Protein AF-A0A423KMN5-F1 (afdb_monomer_lite)

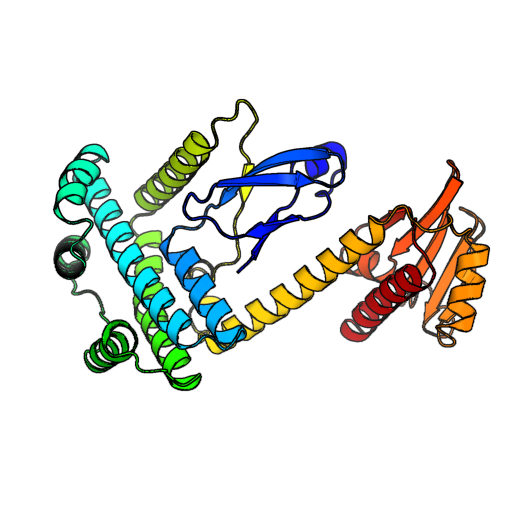Organism: NCBI:txid104087

Foldseek 3Di:
DWDWDWAVVCCVVPVDTAQTDTHDDDPLQWDWDQGPVRDIAIEGELDQPLLVLQVQLLVCLVVVNLLSNLVSLVVSLLSVLLLQLQLLCCVVPVDVVVSVVVCVVCVPPSVVSVVSSQVSCCVPVVDGADDQDPVLVVVSCCSPPVVDDDDSVNSLVSSQSSLVRQLVVVQVCCVPRVVSVVVSSVVSRVSSVVVVVDPDDYHYDYDPGLSVQSNDPVSSPDGSVNVSVVVVVVVVVVVLSNVLVVQQPPLPAPQDDLVNLVVLCCVVPVQWDWDFDVVQGHIWTFRHDADDPPPGRTQKIWGADPVGGTKIWRVLVCVVVVHTDIDGHNHYSVSSVSSSVVSVVSSVVVD

pLDDT: mean 84.78, std 13.22, range [40.22, 98.69]

Secondary structure (DSSP, 8-state):
-EEEEEEHHHHHHHSSPEEEEEEE--TT-EEEEE-TTS-EEEEEE-S-HHHHHHHHHHHHHHTT-HHHHHHHHHHHHHHHHHHHHHHHHHHHHS-HHHHHHHHTTTTT-HHHHHHHHHHHHHHHHSSPPP---HHHHHHHHHHHHS-----HHHHHHHHHHHHHHHHHHHHHHHHH-HHHHHHHHHHHHHHHHHHH--SSPEEEE----TTGGGGSHHHHS--HHHHHHHHHHHHHHHHHHHHHHHHTT---S----HHHHHHHHHHH-TTEEEEEEETTEEEEEEESS---TTS--EEEEEEE-TTSSEEEE-HHHHHHTTS--EEEE---HHHHHHHHHHHHHHHHH--

Radius of gyration: 25.42 Å; chains: 1; bounding box: 52×42×74 Å

Structure (mmCIF, N/CA/C/O backbone):
data_AF-A0A423KMN5-F1
#
_entry.id   AF-A0A423KMN5-F1
#
loop_
_atom_site.group_PDB
_atom_site.id
_atom_site.type_symbol
_atom_site.label_atom_id
_atom_site.label_alt_id
_atom_site.label_comp_id
_atom_site.label_asym_id
_atom_site.label_entity_id
_atom_site.label_seq_id
_atom_site.pdbx_PDB_ins_code
_atom_site.Cartn_x
_atom_site.Cartn_y
_atom_site.Cartn_z
_atom_site.occupancy
_atom_site.B_iso_or_equiv
_atom_site.auth_seq_id
_atom_site.auth_comp_id
_atom_site.auth_asym_id
_atom_site.auth_atom_id
_atom_site.pdbx_PDB_model_num
ATOM 1 N N . MET A 1 1 ? 7.379 -7.243 -2.642 1.00 86.75 1 MET A N 1
ATOM 2 C CA . MET A 1 1 ? 7.076 -5.956 -3.311 1.00 86.75 1 MET A CA 1
ATOM 3 C C . MET A 1 1 ? 8.362 -5.159 -3.492 1.00 86.75 1 MET A C 1
ATOM 5 O O . MET A 1 1 ? 9.174 -5.136 -2.572 1.00 86.75 1 MET A O 1
ATOM 9 N N . ARG A 1 2 ? 8.549 -4.530 -4.656 1.00 84.81 2 ARG A N 1
ATOM 10 C CA . ARG A 1 2 ? 9.642 -3.583 -4.929 1.00 84.81 2 ARG A CA 1
ATOM 11 C C . ARG A 1 2 ? 9.051 -2.238 -5.339 1.00 84.81 2 ARG A C 1
ATOM 13 O O . ARG A 1 2 ? 7.983 -2.207 -5.944 1.00 84.81 2 ARG A O 1
ATOM 20 N N . LEU A 1 3 ? 9.723 -1.154 -4.973 1.00 85.06 3 LEU A N 1
ATOM 21 C CA . LEU A 1 3 ? 9.351 0.204 -5.348 1.00 85.06 3 LEU A CA 1
ATOM 22 C C . LEU A 1 3 ? 10.220 0.681 -6.497 1.00 85.06 3 LEU A C 1
ATOM 24 O O . LEU A 1 3 ? 11.419 0.420 -6.523 1.00 85.06 3 LEU A O 1
ATOM 28 N N . THR A 1 4 ? 9.611 1.438 -7.401 1.00 82.00 4 THR A N 1
ATOM 29 C CA . THR A 1 4 ? 10.325 2.112 -8.481 1.00 82.00 4 THR A CA 1
ATOM 30 C C . THR A 1 4 ? 10.634 3.543 -8.060 1.00 82.00 4 THR A C 1
ATOM 32 O O . THR A 1 4 ? 9.717 4.344 -7.884 1.00 82.00 4 THR A O 1
ATOM 35 N N . LEU A 1 5 ? 11.916 3.866 -7.892 1.00 80.81 5 LEU A N 1
ATOM 36 C CA . LEU A 1 5 ? 12.364 5.226 -7.602 1.00 80.81 5 LEU A CA 1
ATOM 37 C C . LEU A 1 5 ? 12.793 5.952 -8.867 1.00 80.81 5 LEU A C 1
ATOM 39 O O . LEU A 1 5 ? 13.681 5.484 -9.575 1.00 80.81 5 LEU A O 1
ATOM 43 N N . SER A 1 6 ? 12.232 7.136 -9.087 1.00 76.88 6 SER A N 1
ATOM 44 C CA . SER A 1 6 ? 12.690 8.078 -10.108 1.00 76.88 6 SER A CA 1
ATOM 45 C C . SER A 1 6 ? 13.732 9.041 -9.537 1.00 76.88 6 SER A C 1
ATOM 47 O O . SER A 1 6 ? 13.596 9.530 -8.414 1.00 76.88 6 SER A O 1
ATOM 49 N N . CYS A 1 7 ? 14.768 9.358 -10.317 1.00 78.19 7 CYS A N 1
ATOM 50 C CA . CYS A 1 7 ? 15.775 10.329 -9.896 1.00 78.19 7 CYS A CA 1
ATOM 51 C C . CYS A 1 7 ? 15.294 11.770 -10.116 1.00 78.19 7 CYS A C 1
ATOM 53 O O . CYS A 1 7 ? 15.186 12.228 -11.258 1.00 78.19 7 CYS A O 1
ATOM 55 N N . MET A 1 8 ? 15.066 12.496 -9.018 1.00 76.75 8 MET A N 1
ATOM 56 C CA . MET A 1 8 ? 14.615 13.895 -9.050 1.00 76.75 8 MET A CA 1
ATOM 57 C C . MET A 1 8 ? 15.711 14.864 -9.502 1.00 76.75 8 MET A C 1
ATOM 59 O O . MET A 1 8 ? 15.407 15.891 -10.097 1.00 76.75 8 MET A O 1
ATOM 63 N N . GLN A 1 9 ? 16.984 14.533 -9.275 1.00 77.75 9 GLN A N 1
ATOM 64 C CA . GLN A 1 9 ? 18.093 15.350 -9.765 1.00 77.75 9 GLN A CA 1
ATOM 65 C C . GLN A 1 9 ? 18.194 15.285 -11.296 1.00 77.75 9 GLN A C 1
ATOM 67 O O . GLN A 1 9 ? 18.272 16.316 -11.954 1.00 77.75 9 GLN A O 1
ATOM 72 N N . CYS A 1 10 ? 18.057 14.092 -11.883 1.00 75.69 10 CYS A N 1
ATOM 73 C CA . CYS A 1 10 ? 17.969 13.961 -13.337 1.00 75.69 10 CYS A CA 1
ATOM 74 C C . CYS A 1 10 ? 16.771 14.723 -13.920 1.00 75.69 10 CYS A C 1
ATOM 76 O O . CYS A 1 10 ? 16.916 15.308 -14.989 1.00 75.69 10 CYS A O 1
ATOM 78 N N . LEU A 1 11 ? 15.627 14.749 -13.220 1.00 75.94 11 LEU A N 1
ATOM 79 C CA . LEU A 1 11 ? 14.464 15.547 -13.620 1.00 75.94 11 LEU A CA 1
ATOM 80 C C . LEU A 1 11 ? 14.785 17.044 -13.668 1.00 75.94 11 LEU A C 1
ATOM 82 O O . LEU A 1 11 ? 14.390 17.708 -14.619 1.00 75.94 11 LEU A O 1
ATOM 86 N N . GLN A 1 12 ? 15.509 17.564 -12.676 1.00 77.06 12 GLN A N 1
ATOM 87 C CA . GLN A 1 12 ? 15.912 18.973 -12.636 1.00 77.06 12 GLN A CA 1
ATOM 88 C C . GLN A 1 12 ? 16.908 19.327 -13.744 1.00 77.06 12 GLN A C 1
ATOM 90 O O . GLN A 1 12 ? 16.764 20.363 -14.383 1.00 77.06 12 GLN A O 1
ATOM 95 N N . GLU A 1 13 ? 17.901 18.470 -13.978 1.00 79.19 13 GLU A N 1
ATOM 96 C CA . GLU A 1 13 ? 18.974 18.736 -14.942 1.00 79.19 13 GLU A CA 1
ATOM 97 C C . GLU A 1 13 ? 18.542 18.510 -16.396 1.00 79.19 13 GLU A C 1
ATOM 99 O O . GLU A 1 13 ? 18.958 19.247 -17.284 1.00 79.19 13 GLU A O 1
ATOM 104 N N . ASN A 1 14 ? 17.700 17.502 -16.647 1.00 72.56 14 ASN A N 1
ATOM 105 C CA . ASN A 1 14 ? 17.374 17.038 -18.000 1.00 72.56 14 ASN A CA 1
ATOM 106 C C . ASN A 1 14 ? 15.902 17.244 -18.383 1.00 72.56 14 ASN A C 1
ATOM 108 O O . ASN A 1 14 ? 15.483 16.792 -19.446 1.00 72.56 14 ASN A O 1
ATOM 112 N N . GLY A 1 15 ? 15.081 17.822 -17.500 1.00 70.69 15 GLY A N 1
ATOM 113 C CA . GLY A 1 15 ? 13.631 17.943 -17.697 1.00 70.69 15 GLY A CA 1
ATOM 114 C C . GLY A 1 15 ? 12.870 16.609 -17.680 1.00 70.69 15 GLY A C 1
ATOM 115 O O . GLY A 1 15 ? 11.662 16.593 -17.899 1.00 70.69 15 GLY A O 1
ATOM 116 N N . ARG A 1 16 ? 13.549 15.483 -17.409 1.00 63.88 16 ARG A N 1
ATOM 117 C CA . ARG A 1 16 ? 12.974 14.128 -17.353 1.00 63.88 16 ARG A CA 1
ATOM 118 C C . ARG A 1 16 ? 13.619 13.291 -16.243 1.00 63.88 16 ARG A C 1
ATOM 120 O O . ARG A 1 16 ? 14.826 13.413 -16.029 1.00 63.88 16 ARG A O 1
ATOM 127 N N . PRO A 1 17 ? 12.862 12.438 -15.529 1.00 64.88 17 PRO A N 1
ATOM 128 C CA . PRO A 1 17 ? 13.434 11.616 -14.470 1.00 64.88 17 PRO A CA 1
ATOM 129 C C . PRO A 1 17 ? 14.469 10.640 -15.041 1.00 64.88 17 PRO A C 1
ATOM 131 O O . PRO A 1 17 ? 14.298 10.089 -16.127 1.00 64.88 17 PRO A O 1
ATOM 134 N N . GLY A 1 18 ? 15.557 10.437 -14.299 1.00 63.94 18 GLY A N 1
ATOM 135 C CA . GLY A 1 18 ? 16.609 9.483 -14.664 1.00 63.94 18 GLY A CA 1
ATOM 136 C C . GLY A 1 18 ? 16.140 8.036 -14.523 1.00 63.94 18 GLY A C 1
ATOM 137 O O . GLY A 1 18 ? 15.067 7.788 -13.969 1.00 63.94 18 GLY A O 1
ATOM 138 N N . GLY A 1 19 ? 16.968 7.093 -14.990 1.00 62.16 19 GLY A N 1
ATOM 139 C CA . GLY A 1 19 ? 16.657 5.661 -14.955 1.00 62.16 19 GLY A CA 1
ATOM 140 C C . GLY A 1 19 ? 16.167 5.215 -13.580 1.00 62.16 19 GLY A C 1
ATOM 141 O O . GLY A 1 19 ? 16.744 5.582 -12.548 1.00 62.16 19 GLY A O 1
ATOM 142 N N . ALA A 1 20 ? 15.059 4.479 -13.582 1.00 65.62 20 ALA A N 1
ATOM 143 C CA . ALA A 1 20 ? 14.388 4.112 -12.357 1.00 65.62 20 ALA A CA 1
ATOM 144 C C . ALA A 1 20 ? 15.138 2.987 -11.631 1.00 65.62 20 ALA A C 1
ATOM 146 O O . ALA A 1 20 ? 15.690 2.088 -12.261 1.00 65.62 20 ALA A O 1
ATOM 147 N N . SER A 1 21 ? 15.196 3.046 -10.302 1.00 69.69 21 SER A N 1
ATOM 148 C CA . SER A 1 21 ? 15.787 1.979 -9.487 1.00 69.69 21 SER A CA 1
ATOM 149 C C . SER A 1 21 ? 14.692 1.164 -8.816 1.00 69.69 21 SER A C 1
ATOM 151 O O . SER A 1 21 ? 13.840 1.730 -8.130 1.00 69.69 21 SER A O 1
ATOM 153 N N . GLN A 1 22 ? 14.740 -0.159 -8.980 1.00 78.06 22 GLN A N 1
ATOM 154 C CA . GLN A 1 22 ? 13.924 -1.078 -8.191 1.00 78.06 22 GLN A CA 1
ATOM 155 C C . GLN A 1 22 ? 14.570 -1.289 -6.831 1.00 78.06 22 GLN A C 1
ATOM 157 O O . GLN A 1 22 ? 15.691 -1.790 -6.738 1.00 78.06 22 GLN A O 1
ATOM 162 N N . ILE A 1 23 ? 13.849 -0.943 -5.777 1.00 84.75 23 ILE A N 1
ATOM 163 C CA . ILE A 1 23 ? 14.333 -1.086 -4.410 1.00 84.75 23 ILE A CA 1
ATOM 164 C C . ILE A 1 23 ? 13.374 -1.931 -3.586 1.00 84.75 23 ILE A C 1
ATOM 166 O O . ILE A 1 23 ? 12.168 -1.966 -3.836 1.00 84.75 23 ILE A O 1
ATOM 170 N N . GLU A 1 24 ? 13.899 -2.598 -2.571 1.00 88.88 24 GLU A N 1
ATOM 171 C CA . GLU A 1 24 ? 13.065 -3.318 -1.618 1.00 88.88 24 GLU A CA 1
ATOM 172 C C . GLU A 1 24 ? 12.348 -2.343 -0.685 1.00 88.88 24 GLU A C 1
ATOM 174 O O . GLU A 1 24 ? 12.902 -1.323 -0.270 1.00 88.88 24 GLU A O 1
ATOM 179 N N . VAL A 1 25 ? 11.097 -2.665 -0.360 1.00 90.00 25 VAL A N 1
ATOM 180 C CA . VAL A 1 25 ? 10.312 -1.910 0.620 1.00 90.00 25 VAL A CA 1
ATOM 181 C C . VAL A 1 25 ? 10.975 -2.045 1.988 1.00 90.00 25 VAL A C 1
ATOM 183 O O . VAL A 1 25 ? 11.345 -3.143 2.402 1.00 90.00 25 VAL A O 1
ATOM 186 N N . ARG A 1 26 ? 11.101 -0.929 2.707 1.00 88.31 26 ARG A N 1
ATOM 187 C CA . ARG A 1 26 ? 11.735 -0.861 4.026 1.00 88.31 26 ARG A CA 1
ATOM 188 C C . ARG A 1 26 ? 10.771 -0.283 5.045 1.00 88.31 26 ARG A C 1
ATOM 190 O O . ARG A 1 26 ? 9.965 0.590 4.734 1.00 88.31 26 ARG A O 1
ATOM 197 N N . ASP A 1 27 ? 10.900 -0.743 6.285 1.00 87.94 27 ASP A N 1
ATOM 198 C CA . ASP A 1 27 ? 9.995 -0.359 7.374 1.00 87.94 27 ASP A CA 1
ATOM 199 C C . ASP A 1 27 ? 10.133 1.112 7.802 1.00 87.94 27 ASP A C 1
ATOM 201 O O . ASP A 1 27 ? 9.208 1.698 8.359 1.00 87.94 27 ASP A O 1
ATOM 205 N N . ASP A 1 28 ? 11.287 1.730 7.541 1.00 86.81 28 ASP A N 1
ATOM 206 C CA . ASP A 1 28 ? 11.540 3.134 7.869 1.00 86.81 28 ASP A CA 1
ATOM 207 C C . ASP A 1 28 ? 10.993 4.122 6.826 1.00 86.81 28 ASP A C 1
ATOM 209 O O . ASP A 1 28 ? 11.029 5.331 7.074 1.00 86.81 28 ASP A O 1
ATOM 213 N N . GLY A 1 29 ? 10.473 3.631 5.694 1.00 87.31 29 GLY A N 1
ATOM 214 C CA . GLY A 1 29 ? 9.911 4.447 4.616 1.00 87.31 29 GLY A CA 1
ATOM 215 C C . GLY A 1 29 ? 10.924 5.376 3.942 1.00 87.31 29 GLY A C 1
ATOM 216 O O . GLY A 1 29 ? 10.511 6.293 3.231 1.00 87.31 29 GLY A O 1
ATOM 217 N N . CYS A 1 30 ? 12.224 5.173 4.182 1.00 89.25 30 CYS A N 1
ATOM 218 C CA . CYS A 1 30 ? 13.301 6.000 3.661 1.00 89.25 30 CYS A CA 1
ATOM 219 C C . CYS A 1 30 ? 14.207 5.185 2.743 1.00 89.25 30 CYS A C 1
ATOM 221 O O . CYS A 1 30 ? 14.752 4.135 3.100 1.00 89.25 30 CYS A O 1
ATOM 223 N N . TYR A 1 31 ? 14.435 5.731 1.561 1.00 87.88 31 TYR A N 1
ATOM 224 C CA . TYR A 1 31 ? 15.075 5.016 0.484 1.00 87.88 31 TYR A CA 1
ATOM 225 C C . TYR A 1 31 ? 16.213 5.824 -0.107 1.00 87.88 31 TYR A C 1
ATOM 227 O O . TYR A 1 31 ? 16.085 7.022 -0.338 1.00 87.88 31 TYR A O 1
ATOM 235 N N . ILE A 1 32 ? 17.334 5.149 -0.336 1.00 85.31 32 ILE A N 1
ATOM 236 C CA . ILE A 1 32 ? 18.519 5.734 -0.948 1.00 85.31 32 ILE A CA 1
ATOM 237 C C . ILE A 1 32 ? 18.786 4.935 -2.212 1.00 85.31 32 ILE A C 1
ATOM 239 O O . ILE A 1 32 ? 18.977 3.721 -2.146 1.00 85.31 32 ILE A O 1
ATOM 243 N N . ALA A 1 33 ? 18.794 5.617 -3.350 1.00 81.94 33 ALA A N 1
ATOM 244 C CA . ALA A 1 33 ? 19.150 5.023 -4.628 1.00 81.94 33 ALA A CA 1
ATOM 245 C C . ALA A 1 33 ? 20.194 5.881 -5.331 1.00 81.94 33 ALA A C 1
ATOM 247 O O . ALA A 1 33 ? 20.202 7.107 -5.207 1.00 81.94 33 ALA A O 1
ATOM 248 N N . THR A 1 34 ? 21.066 5.218 -6.081 1.00 79.69 34 THR A N 1
ATOM 249 C CA . THR A 1 34 ? 21.985 5.879 -7.002 1.00 79.69 34 THR A CA 1
ATOM 250 C C . THR A 1 34 ? 21.457 5.641 -8.405 1.00 79.69 34 THR A C 1
ATOM 252 O O . THR A 1 34 ? 21.349 4.493 -8.828 1.00 79.69 34 THR A O 1
ATOM 255 N N . CYS A 1 35 ? 21.093 6.709 -9.108 1.00 73.88 35 CYS A N 1
ATOM 256 C CA . CYS A 1 35 ? 20.637 6.595 -10.485 1.00 73.88 35 CYS A CA 1
ATOM 257 C C . CYS A 1 35 ? 21.805 6.316 -11.441 1.00 73.88 35 CYS A C 1
ATOM 259 O O . CYS A 1 35 ? 22.979 6.402 -11.078 1.00 73.88 35 CYS A O 1
ATOM 261 N N . LEU A 1 36 ? 21.460 6.065 -12.699 1.00 67.12 36 LEU A N 1
ATOM 262 C CA . LEU A 1 36 ? 22.399 5.730 -13.768 1.00 67.12 36 LEU A CA 1
ATOM 263 C C . LEU A 1 36 ? 23.437 6.824 -14.052 1.00 67.12 36 LEU A C 1
ATOM 265 O O . LEU A 1 36 ? 24.565 6.520 -14.422 1.00 67.12 36 LEU A O 1
ATOM 269 N N . SER A 1 37 ? 23.075 8.088 -13.833 1.00 66.69 37 SER A N 1
ATOM 270 C CA . SER A 1 37 ? 23.972 9.244 -13.963 1.00 66.69 37 SER A CA 1
ATOM 271 C C . SER A 1 37 ? 24.864 9.458 -12.730 1.00 66.69 37 SER A C 1
ATOM 273 O O . SER A 1 37 ? 25.575 10.452 -12.651 1.00 66.69 37 SER A O 1
ATOM 275 N N . GLY A 1 38 ? 24.817 8.563 -11.737 1.00 74.25 38 GLY A N 1
ATOM 276 C CA . GLY A 1 38 ? 25.607 8.659 -10.507 1.00 74.25 38 GLY A CA 1
ATOM 277 C C . GLY A 1 38 ? 24.986 9.526 -9.404 1.00 74.25 38 GLY A C 1
ATOM 278 O O . GLY A 1 38 ? 25.549 9.605 -8.311 1.00 74.25 38 GLY A O 1
ATOM 279 N N . HIS A 1 39 ? 23.818 10.141 -9.629 1.00 79.88 39 HIS A N 1
ATOM 280 C CA . HIS A 1 39 ? 23.134 10.917 -8.590 1.00 79.88 39 HIS A CA 1
ATOM 281 C C . HIS A 1 39 ? 22.621 10.024 -7.473 1.00 79.88 39 HIS A C 1
ATOM 283 O O . HIS A 1 39 ? 21.871 9.080 -7.723 1.00 79.88 39 HIS A O 1
ATOM 289 N N . LYS A 1 40 ? 22.953 10.381 -6.233 1.00 82.75 40 LYS A N 1
ATOM 290 C CA . LYS A 1 40 ? 22.343 9.796 -5.041 1.00 82.75 40 LYS A CA 1
ATOM 291 C C . LYS A 1 40 ? 21.075 10.563 -4.710 1.00 82.75 40 LYS A C 1
ATOM 293 O O . LYS A 1 40 ? 21.117 11.769 -4.495 1.00 82.75 40 LYS A O 1
ATOM 298 N N . THR A 1 41 ? 19.948 9.867 -4.681 1.00 81.31 41 THR A N 1
ATOM 299 C CA . THR A 1 41 ? 18.655 10.430 -4.298 1.00 81.31 41 THR A CA 1
ATOM 300 C C . THR A 1 41 ? 18.193 9.783 -3.002 1.00 81.31 41 THR A C 1
ATOM 302 O O . THR A 1 41 ? 18.234 8.559 -2.859 1.00 81.31 41 THR A O 1
ATOM 305 N N . VAL A 1 42 ? 17.757 10.622 -2.064 1.00 87.06 42 VAL A N 1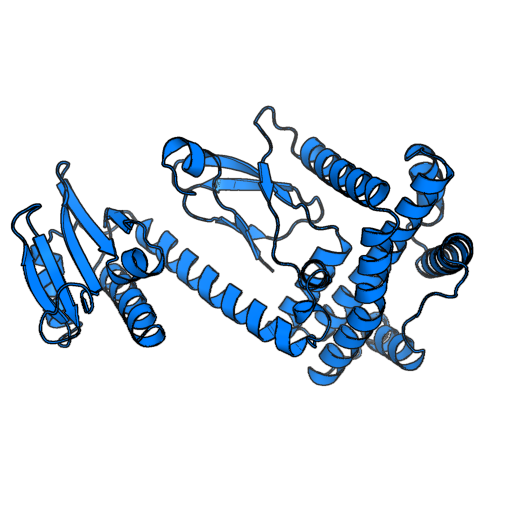
ATOM 306 C CA . VAL A 1 42 ? 17.081 10.203 -0.838 1.00 87.06 42 VAL A CA 1
ATOM 307 C C . VAL A 1 42 ? 15.598 10.490 -1.010 1.00 87.06 42 VAL A C 1
ATOM 309 O O . VAL A 1 42 ? 15.210 11.636 -1.248 1.00 87.06 42 VAL A O 1
ATOM 312 N N . THR A 1 43 ? 14.773 9.457 -0.896 1.00 88.12 43 THR A N 1
ATOM 313 C CA . THR A 1 43 ? 13.331 9.539 -1.123 1.00 88.12 43 THR A CA 1
ATOM 314 C C . THR A 1 43 ? 12.570 8.954 0.057 1.00 88.12 43 THR A C 1
ATOM 316 O O . THR A 1 43 ? 12.855 7.844 0.507 1.00 88.12 43 THR A O 1
ATOM 319 N N . VAL A 1 44 ? 11.575 9.693 0.541 1.00 91.12 44 VAL A N 1
ATOM 320 C CA . VAL A 1 44 ? 10.654 9.252 1.592 1.00 91.12 44 VAL A CA 1
ATOM 321 C C . VAL A 1 44 ? 9.279 8.958 1.002 1.00 91.12 44 VAL A C 1
ATOM 323 O O . VAL A 1 44 ? 8.742 9.744 0.220 1.00 91.12 44 VAL A O 1
ATOM 326 N N . LEU A 1 45 ? 8.699 7.826 1.389 1.00 91.31 45 LEU A N 1
ATOM 327 C CA . LEU A 1 45 ? 7.361 7.430 0.965 1.00 91.31 45 LEU A CA 1
ATOM 328 C C . LEU A 1 45 ? 6.284 8.173 1.765 1.00 91.31 45 LEU A C 1
ATOM 330 O O . LEU A 1 45 ? 6.345 8.243 2.993 1.00 91.31 45 LEU A O 1
ATOM 334 N N . GLN A 1 46 ? 5.294 8.720 1.061 1.00 91.81 46 GLN A N 1
ATOM 335 C CA . GLN A 1 46 ? 4.200 9.483 1.669 1.00 91.81 46 GLN A CA 1
ATOM 336 C C . GLN A 1 46 ? 3.114 8.593 2.291 1.00 91.81 46 GLN A C 1
ATOM 338 O O . GLN A 1 46 ? 2.442 9.024 3.223 1.00 91.81 46 GLN A O 1
ATOM 343 N N . GLN A 1 47 ? 2.942 7.367 1.789 1.00 92.06 47 GLN A N 1
ATOM 344 C CA . GLN A 1 47 ? 1.921 6.425 2.253 1.00 92.06 47 GLN A CA 1
ATOM 345 C C . GLN A 1 47 ? 2.135 6.043 3.712 1.00 92.06 47 GLN A C 1
ATOM 347 O O . GLN A 1 47 ? 3.256 5.759 4.143 1.00 92.06 47 GLN A O 1
ATOM 352 N N . HIS A 1 48 ? 1.043 5.963 4.463 1.00 93.12 48 HIS A N 1
ATOM 353 C CA . HIS A 1 48 ? 1.068 5.462 5.829 1.00 93.12 48 HIS A CA 1
ATOM 354 C C . HIS A 1 48 ? 1.358 3.962 5.852 1.00 93.12 48 HIS A C 1
ATOM 356 O O . HIS A 1 48 ? 1.046 3.220 4.919 1.00 93.12 48 HIS A O 1
ATOM 362 N N . LYS A 1 49 ? 1.926 3.480 6.961 1.00 94.44 49 LYS A N 1
ATOM 363 C CA . LYS A 1 49 ? 2.334 2.072 7.107 1.00 94.44 49 LYS A CA 1
ATOM 364 C C . LYS A 1 49 ? 1.204 1.078 6.815 1.00 94.44 49 LYS A C 1
ATOM 366 O O . LYS A 1 49 ? 1.455 0.025 6.234 1.00 94.44 49 LYS A O 1
ATOM 371 N N . PHE A 1 50 ? -0.033 1.404 7.194 1.00 96.38 50 PHE A N 1
ATOM 372 C CA . PHE A 1 50 ? -1.183 0.543 6.914 1.00 96.38 50 PHE A CA 1
ATOM 373 C C . PHE A 1 50 ? -1.471 0.416 5.410 1.00 96.38 50 PHE A C 1
ATOM 375 O O . PHE A 1 50 ? -1.836 -0.667 4.962 1.00 96.38 50 PHE A O 1
ATOM 382 N N . GLU A 1 51 ? -1.256 1.471 4.621 1.00 96.00 51 GLU A N 1
ATOM 383 C CA . GLU A 1 51 ? -1.429 1.448 3.164 1.00 96.00 51 GLU A CA 1
ATOM 384 C C . GLU A 1 51 ? -0.376 0.558 2.508 1.00 96.00 51 GLU A C 1
ATOM 386 O O . GLU A 1 51 ? -0.710 -0.324 1.723 1.00 96.00 51 GLU A O 1
ATOM 391 N N . VAL A 1 52 ? 0.888 0.717 2.910 1.00 95.56 52 VAL A N 1
ATOM 392 C CA . VAL A 1 52 ? 1.999 -0.099 2.399 1.00 95.56 52 VAL A CA 1
ATOM 393 C C . VAL A 1 52 ? 1.802 -1.581 2.727 1.00 95.56 52 VAL A C 1
ATOM 395 O O . VAL A 1 52 ? 2.030 -2.438 1.879 1.00 95.56 52 VAL A O 1
ATOM 398 N N . LEU A 1 53 ? 1.349 -1.906 3.941 1.00 97.44 53 LEU A N 1
ATOM 399 C CA . LEU A 1 53 ? 1.054 -3.291 4.325 1.00 97.44 53 LEU A CA 1
ATOM 400 C C . LEU A 1 53 ? -0.105 -3.884 3.520 1.00 97.44 53 LEU A C 1
ATOM 402 O O . LEU A 1 53 ? -0.079 -5.075 3.211 1.00 97.44 53 LEU A O 1
ATOM 406 N N . PHE A 1 54 ? -1.102 -3.071 3.164 1.00 97.81 54 PHE A N 1
ATOM 407 C CA . PHE A 1 54 ? -2.187 -3.520 2.300 1.00 97.81 54 PHE A CA 1
ATOM 408 C C . PHE A 1 54 ? -1.661 -3.868 0.899 1.00 97.81 54 PHE A C 1
ATOM 410 O O . PHE A 1 54 ? -1.941 -4.955 0.396 1.00 97.81 54 PHE A O 1
ATOM 417 N N . GLU A 1 55 ? -0.818 -3.006 0.319 1.00 95.75 55 GLU A N 1
ATOM 418 C CA . GLU A 1 55 ? -0.146 -3.268 -0.965 1.00 95.75 55 GLU A CA 1
ATOM 419 C C . GLU A 1 55 ? 0.702 -4.540 -0.934 1.00 95.75 55 GLU A C 1
ATOM 421 O O . GLU A 1 55 ? 0.633 -5.366 -1.843 1.00 95.75 55 GLU A O 1
ATOM 426 N N . ILE A 1 56 ? 1.466 -4.756 0.141 1.00 96.62 56 ILE A N 1
ATOM 427 C CA . ILE A 1 56 ? 2.244 -5.990 0.310 1.00 96.62 56 ILE A CA 1
ATOM 428 C C . ILE A 1 56 ? 1.322 -7.217 0.279 1.00 96.62 56 ILE A C 1
ATOM 430 O O . ILE A 1 56 ? 1.681 -8.225 -0.329 1.00 96.62 56 ILE A O 1
ATOM 434 N N . GLY A 1 57 ? 0.135 -7.135 0.888 1.00 97.88 57 GLY A N 1
ATOM 435 C CA . GLY A 1 57 ? -0.861 -8.203 0.828 1.00 97.88 57 GLY A CA 1
ATOM 436 C C . GLY A 1 57 ? -1.373 -8.465 -0.591 1.00 97.88 57 GLY A C 1
ATOM 437 O O . GLY A 1 57 ? -1.456 -9.621 -1.003 1.00 97.88 57 GLY A O 1
ATOM 438 N N . ALA A 1 58 ? -1.639 -7.412 -1.366 1.00 97.19 58 ALA A N 1
ATOM 439 C CA . ALA A 1 58 ? -2.045 -7.524 -2.767 1.00 97.19 58 ALA A CA 1
ATOM 440 C C . ALA A 1 58 ? -0.958 -8.190 -3.632 1.00 97.19 58 ALA A C 1
ATOM 442 O O . ALA A 1 58 ? -1.235 -9.143 -4.362 1.00 97.19 58 ALA A O 1
ATOM 443 N N . HIS A 1 59 ? 0.299 -7.764 -3.480 1.00 95.69 59 HIS A N 1
ATOM 444 C CA . HIS A 1 59 ? 1.440 -8.406 -4.137 1.00 95.69 59 HIS A CA 1
ATOM 445 C C . HIS A 1 59 ? 1.591 -9.880 -3.744 1.00 95.69 59 HIS A C 1
ATOM 447 O O . HIS A 1 59 ? 1.855 -10.712 -4.606 1.00 95.69 59 HIS A O 1
ATOM 453 N N . ALA A 1 60 ? 1.380 -10.217 -2.469 1.00 97.44 60 ALA A N 1
ATOM 454 C CA . ALA A 1 60 ? 1.445 -11.597 -2.007 1.00 97.44 60 ALA A CA 1
ATOM 455 C C . ALA A 1 60 ? 0.370 -12.482 -2.666 1.00 97.44 60 ALA A C 1
ATOM 457 O O . ALA A 1 60 ? 0.668 -13.625 -3.000 1.00 97.44 60 ALA A O 1
ATOM 458 N N . ILE A 1 61 ? -0.839 -11.965 -2.936 1.00 97.81 61 ILE A N 1
ATOM 459 C CA . ILE A 1 61 ? -1.841 -12.711 -3.721 1.00 97.81 61 ILE A CA 1
ATOM 460 C C . ILE A 1 61 ? -1.336 -12.983 -5.139 1.00 97.81 61 ILE A C 1
ATOM 462 O O . ILE A 1 61 ? -1.422 -14.124 -5.593 1.00 97.81 61 ILE A O 1
ATOM 466 N N . LEU A 1 62 ? -0.825 -11.957 -5.828 1.00 95.00 62 LEU A N 1
ATOM 467 C CA . LEU A 1 62 ? -0.311 -12.095 -7.197 1.00 95.00 62 LEU A CA 1
ATOM 468 C C . LEU A 1 62 ? 0.830 -13.117 -7.281 1.00 95.00 62 LEU A C 1
ATOM 470 O O . LEU A 1 62 ? 0.930 -13.854 -8.255 1.00 95.00 62 LEU A O 1
ATOM 474 N N . ASP A 1 63 ? 1.655 -13.189 -6.238 1.00 96.19 63 ASP A N 1
ATOM 475 C CA . ASP A 1 63 ? 2.798 -14.099 -6.165 1.00 96.19 63 ASP A CA 1
ATOM 476 C C . ASP A 1 63 ? 2.428 -15.512 -5.654 1.00 96.19 63 ASP A C 1
ATOM 478 O O . ASP A 1 63 ? 3.295 -16.378 -5.564 1.00 96.19 63 ASP A O 1
ATOM 482 N N . GLY A 1 64 ? 1.157 -15.773 -5.312 1.00 97.00 64 GLY A N 1
ATOM 483 C CA . GLY A 1 64 ? 0.689 -17.076 -4.810 1.00 97.00 64 GLY A CA 1
ATOM 484 C C . GLY A 1 64 ? 0.903 -17.318 -3.306 1.00 97.00 64 GLY A C 1
ATOM 485 O O . GLY A 1 64 ? 0.650 -18.414 -2.808 1.00 97.00 64 GLY A O 1
ATOM 486 N N . TYR A 1 65 ? 1.329 -16.299 -2.559 1.00 97.94 65 TYR A N 1
ATOM 487 C CA . TYR A 1 65 ? 1.602 -16.337 -1.119 1.00 97.94 65 TYR A CA 1
ATOM 488 C C . TYR A 1 65 ? 0.366 -15.929 -0.297 1.00 97.94 65 TYR A C 1
ATOM 490 O O . TYR A 1 65 ? 0.302 -14.871 0.335 1.00 97.94 65 TYR A O 1
ATOM 498 N N . TYR A 1 66 ? -0.678 -16.763 -0.324 1.00 98.44 66 TYR A N 1
ATOM 499 C CA . TYR A 1 66 ? -1.991 -16.423 0.249 1.00 98.44 66 TYR A CA 1
ATOM 500 C C . TYR A 1 66 ? -1.994 -16.299 1.778 1.00 98.44 66 TYR A C 1
ATOM 502 O O . TYR A 1 66 ? -2.741 -15.495 2.343 1.00 98.44 66 TYR A O 1
ATOM 510 N N . ARG A 1 67 ? -1.146 -17.065 2.470 1.00 98.12 67 ARG A N 1
ATOM 511 C CA . ARG A 1 67 ? -0.998 -16.967 3.928 1.00 98.12 67 ARG A CA 1
ATOM 512 C C . ARG A 1 67 ? -0.386 -15.622 4.325 1.00 98.12 67 ARG A C 1
ATOM 514 O O . ARG A 1 67 ? -0.860 -14.965 5.253 1.00 98.12 67 ARG A O 1
ATOM 521 N N . GLU A 1 68 ? 0.635 -15.202 3.593 1.00 98.12 68 GLU A N 1
ATOM 522 C CA . GLU A 1 68 ? 1.323 -13.926 3.739 1.00 98.12 68 GLU A CA 1
ATOM 523 C C . GLU A 1 68 ? 0.380 -12.769 3.403 1.00 98.12 68 GLU A C 1
ATOM 525 O O . GLU A 1 68 ? 0.377 -11.768 4.118 1.00 98.12 68 GLU A O 1
ATOM 530 N N . ALA A 1 69 ? -0.480 -12.927 2.392 1.00 98.50 69 ALA A N 1
ATOM 531 C CA . ALA A 1 69 ? -1.510 -11.947 2.062 1.00 98.50 69 ALA A CA 1
ATOM 532 C C . ALA A 1 69 ? -2.454 -11.689 3.247 1.00 98.50 69 ALA A C 1
ATOM 534 O O . ALA A 1 69 ? -2.599 -10.547 3.686 1.00 98.50 69 ALA A O 1
ATOM 535 N N . VAL A 1 70 ? -3.025 -12.746 3.840 1.00 98.62 70 VAL A N 1
ATOM 536 C CA . VAL A 1 70 ? -3.908 -12.635 5.020 1.00 98.62 70 VAL A CA 1
ATOM 537 C C . VAL A 1 70 ? -3.186 -11.985 6.207 1.00 98.62 70 VAL A C 1
ATOM 539 O O . VAL A 1 70 ? -3.753 -11.120 6.884 1.00 98.62 70 VAL A O 1
ATOM 542 N N . SER A 1 71 ? -1.925 -12.354 6.450 1.00 98.25 71 SER A N 1
ATOM 543 C CA . SER A 1 71 ? -1.104 -11.748 7.507 1.00 98.25 71 SER A CA 1
ATOM 544 C C . SER A 1 71 ? -0.860 -10.250 7.269 1.00 98.25 71 SER A C 1
ATOM 546 O O . SER A 1 71 ? -0.988 -9.438 8.192 1.00 98.25 71 SER A O 1
ATOM 548 N N . SER A 1 72 ? -0.562 -9.861 6.030 1.00 98.38 72 SER A N 1
ATOM 549 C CA . SER A 1 72 ? -0.330 -8.468 5.632 1.00 98.38 72 SER A CA 1
ATOM 550 C C . SER A 1 72 ? -1.596 -7.613 5.719 1.00 98.38 72 SER A C 1
ATOM 552 O O . SER A 1 72 ? -1.552 -6.539 6.319 1.00 98.38 72 SER A O 1
ATOM 554 N N . PHE A 1 73 ? -2.750 -8.099 5.242 1.00 98.62 73 PHE A N 1
ATOM 555 C CA . PHE A 1 73 ? -4.027 -7.378 5.376 1.00 98.62 73 PHE A CA 1
ATOM 556 C C . PHE A 1 73 ? -4.445 -7.199 6.838 1.00 98.62 73 PHE A C 1
ATOM 558 O O . PHE A 1 73 ? -4.925 -6.138 7.232 1.00 98.62 73 PHE A O 1
ATOM 565 N N . THR A 1 74 ? -4.203 -8.212 7.672 1.00 98.00 74 THR A N 1
ATOM 566 C CA . THR A 1 74 ? -4.418 -8.114 9.122 1.00 98.00 74 THR A CA 1
ATOM 567 C C . THR A 1 74 ? -3.538 -7.029 9.736 1.00 98.00 74 THR A C 1
ATOM 569 O O . THR A 1 74 ? -4.022 -6.171 10.469 1.00 98.00 74 THR A O 1
ATOM 572 N N . SER A 1 75 ? -2.247 -7.040 9.403 1.00 97.50 75 SER A N 1
ATOM 573 C CA . SER A 1 75 ? -1.289 -6.058 9.912 1.00 97.50 75 SER A CA 1
ATOM 574 C C . SER A 1 75 ? -1.636 -4.642 9.448 1.00 97.50 75 S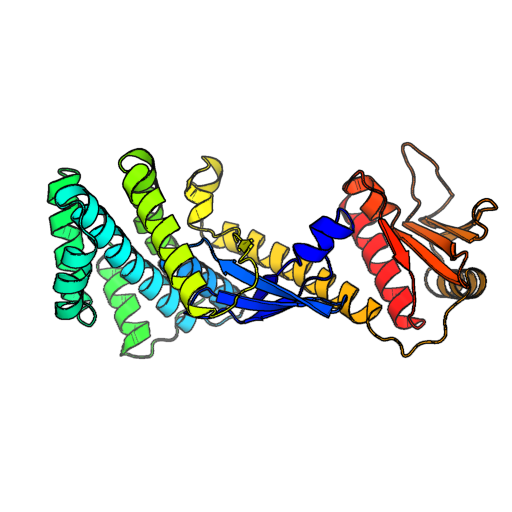ER A C 1
ATOM 576 O O . SER A 1 75 ? -1.488 -3.694 10.217 1.00 97.50 75 SER A O 1
ATOM 578 N N . SER A 1 76 ? -2.129 -4.492 8.215 1.00 98.25 76 SER A N 1
ATOM 579 C CA . SER A 1 76 ? -2.661 -3.232 7.689 1.00 98.25 76 SER A CA 1
ATOM 580 C C . SER A 1 76 ? -3.808 -2.712 8.559 1.00 98.25 76 SER A C 1
ATOM 582 O O . SER A 1 76 ? -3.733 -1.589 9.059 1.00 98.25 76 SER A O 1
ATOM 584 N N . LEU A 1 77 ? -4.813 -3.547 8.840 1.00 97.94 77 LEU A N 1
ATOM 585 C CA . LEU A 1 77 ? -5.945 -3.174 9.689 1.00 97.94 77 LEU A CA 1
ATOM 586 C C . LEU A 1 77 ? -5.510 -2.758 11.105 1.00 97.94 77 LEU A C 1
ATOM 588 O O . LEU A 1 77 ? -5.968 -1.742 11.625 1.00 97.94 77 LEU A O 1
ATOM 592 N N . GLU A 1 78 ? -4.577 -3.492 11.712 1.00 97.38 78 GLU A N 1
ATOM 593 C CA . GLU A 1 78 ? -4.043 -3.162 13.039 1.00 97.38 78 GLU A CA 1
ATOM 594 C C . GLU A 1 78 ? -3.271 -1.830 13.047 1.00 97.38 78 GLU A C 1
ATOM 596 O O . GLU A 1 78 ? -3.457 -1.005 13.945 1.00 97.38 78 GLU A O 1
ATOM 601 N N . ARG A 1 79 ? -2.437 -1.571 12.028 1.00 97.19 79 ARG A N 1
ATOM 602 C CA . ARG A 1 79 ? -1.733 -0.283 11.888 1.00 97.19 79 ARG A CA 1
ATOM 603 C C . ARG A 1 79 ? -2.691 0.871 11.582 1.00 97.19 79 ARG A C 1
ATOM 605 O O . ARG A 1 79 ? -2.411 2.004 11.968 1.00 97.19 79 ARG A O 1
ATOM 612 N N . PHE A 1 80 ? -3.830 0.610 10.942 1.00 97.62 80 PHE A N 1
ATOM 613 C CA . PHE A 1 80 ? -4.875 1.616 10.760 1.00 97.62 80 PHE A CA 1
ATOM 614 C C . PHE A 1 80 ? -5.539 2.010 12.092 1.00 97.62 80 PHE A C 1
ATOM 616 O O . PHE A 1 80 ? -5.835 3.190 12.308 1.00 97.62 80 PHE A O 1
ATOM 623 N N . TYR A 1 81 ? -5.737 1.062 13.016 1.00 97.69 81 TYR A N 1
ATOM 624 C CA . TYR A 1 81 ? -6.234 1.383 14.359 1.00 97.69 81 TYR A CA 1
ATOM 625 C C . TYR A 1 81 ? -5.270 2.300 15.108 1.00 97.69 81 TYR A C 1
ATOM 627 O O . TYR A 1 81 ? -5.697 3.322 15.639 1.00 97.69 81 TYR A O 1
ATOM 635 N N . GLU A 1 82 ? -3.973 1.989 15.087 1.00 96.25 82 GLU A N 1
ATOM 636 C CA . GLU A 1 82 ? -2.917 2.851 15.634 1.00 96.25 82 GLU A CA 1
ATOM 637 C C . GLU A 1 82 ? -2.961 4.267 15.041 1.00 96.25 82 GLU A C 1
ATOM 639 O O . GLU A 1 82 ? -3.022 5.252 15.781 1.00 96.25 82 GLU A O 1
ATOM 644 N N . TYR A 1 83 ? -2.997 4.362 13.709 1.00 95.75 83 TYR A N 1
ATOM 645 C CA . TYR A 1 83 ? -3.103 5.627 12.982 1.00 95.75 83 TYR A CA 1
ATOM 646 C C . TYR A 1 83 ? -4.318 6.452 13.433 1.00 95.75 83 TYR A C 1
ATOM 648 O O . TYR A 1 83 ? -4.196 7.639 13.744 1.00 95.75 83 TYR A O 1
ATOM 656 N N . THR A 1 84 ? -5.480 5.811 13.548 1.00 96.81 84 THR A N 1
ATOM 657 C CA . THR A 1 84 ? -6.727 6.478 13.938 1.00 96.81 84 THR A CA 1
ATOM 658 C C . THR A 1 84 ? -6.711 6.927 15.402 1.00 96.81 84 THR A C 1
ATOM 660 O O . THR A 1 84 ? -7.117 8.047 15.712 1.00 96.81 84 THR A O 1
ATOM 663 N N . ILE A 1 85 ? -6.204 6.087 16.313 1.00 96.38 85 ILE A N 1
ATOM 664 C CA . ILE A 1 85 ? -6.047 6.429 17.736 1.00 96.38 85 ILE A CA 1
ATOM 665 C C . ILE A 1 85 ? -5.172 7.675 17.884 1.00 96.38 85 ILE A C 1
ATOM 667 O O . ILE A 1 85 ? -5.515 8.579 18.649 1.00 96.38 85 ILE A O 1
ATOM 671 N N . ARG A 1 86 ? -4.070 7.750 17.127 1.00 94.81 86 ARG A N 1
ATOM 672 C CA . ARG A 1 86 ? -3.186 8.918 17.124 1.00 94.81 86 ARG A CA 1
ATOM 673 C C . ARG A 1 86 ? -3.911 10.177 16.668 1.00 94.81 86 ARG A C 1
ATOM 675 O O . ARG A 1 86 ? -3.831 11.184 17.363 1.00 94.81 86 ARG A O 1
ATOM 682 N N . ILE A 1 87 ? -4.651 10.107 15.559 1.00 95.31 87 ILE A N 1
ATOM 683 C CA . ILE A 1 87 ? -5.441 11.236 15.043 1.00 95.31 87 ILE A CA 1
ATOM 684 C C . ILE A 1 87 ? -6.430 11.751 16.091 1.00 95.31 87 ILE A C 1
ATOM 686 O O . ILE A 1 87 ? -6.516 12.958 16.317 1.00 95.31 87 ILE A O 1
ATOM 690 N N . PHE A 1 88 ? -7.157 10.859 16.767 1.00 95.69 88 PHE A N 1
ATOM 691 C CA . PHE A 1 88 ? -8.127 11.270 17.782 1.00 95.69 88 PHE A CA 1
ATOM 692 C C . PHE A 1 88 ? -7.473 11.886 19.019 1.00 95.69 88 PHE A C 1
ATOM 694 O O . PHE A 1 88 ? -7.987 12.873 19.547 1.00 95.69 88 PHE A O 1
ATOM 701 N N . LEU A 1 89 ? -6.345 11.336 19.475 1.00 93.31 89 LEU A N 1
ATOM 702 C CA . LEU A 1 89 ? -5.600 11.900 20.601 1.00 93.31 89 LEU A CA 1
ATOM 703 C C . LEU A 1 89 ? -4.973 13.249 20.251 1.00 93.31 89 LEU A C 1
ATOM 705 O O . LEU A 1 89 ? -4.994 14.168 21.066 1.00 93.31 89 LEU A O 1
ATOM 709 N N . GLU A 1 90 ? -4.470 13.404 19.033 1.00 91.19 90 GLU A N 1
ATOM 710 C CA . GLU A 1 90 ? -3.971 14.684 18.550 1.00 91.19 90 GLU A CA 1
ATOM 711 C C . GLU A 1 90 ? -5.094 15.719 18.454 1.00 91.19 90 GLU A C 1
ATOM 713 O O . GLU A 1 90 ? -4.921 16.845 18.912 1.00 91.19 90 GLU A O 1
ATOM 718 N N . LYS A 1 91 ? -6.274 15.336 17.949 1.00 93.00 91 LYS A N 1
ATOM 719 C CA . LYS A 1 91 ? -7.433 16.235 17.889 1.00 93.00 91 LYS A CA 1
ATOM 720 C C . LYS A 1 91 ? -7.862 16.729 19.271 1.00 93.00 91 LYS A C 1
ATOM 722 O O . LYS A 1 91 ? -8.289 17.874 19.389 1.00 93.00 91 LYS A O 1
ATOM 727 N N . SER A 1 92 ? -7.803 15.871 20.290 1.00 90.44 92 SER A N 1
ATOM 728 C CA . SER A 1 92 ? -8.277 16.205 21.637 1.00 90.44 92 SER A CA 1
ATOM 729 C C . SER A 1 92 ? -7.243 16.934 22.492 1.00 90.44 92 SER A C 1
ATOM 731 O O . SER A 1 92 ? -7.625 17.754 23.321 1.00 90.44 92 SER A O 1
ATOM 733 N N . SER A 1 93 ? -5.953 16.645 22.308 1.00 89.00 93 SER A N 1
ATOM 734 C CA . SER A 1 93 ? -4.883 17.159 23.175 1.00 89.00 93 SER A CA 1
ATOM 735 C C . SER A 1 93 ? -3.941 18.155 22.503 1.00 89.00 93 SER A C 1
ATOM 737 O O . SER A 1 93 ? -3.227 18.870 23.200 1.00 89.00 93 SER A O 1
ATOM 739 N N . GLY A 1 94 ? -3.886 18.179 21.168 1.00 84.06 94 GLY A N 1
ATOM 740 C CA . GLY A 1 94 ? -2.893 18.939 20.407 1.00 84.06 94 GLY A CA 1
ATOM 741 C C . GLY A 1 94 ? -1.441 18.492 20.632 1.00 84.06 94 GLY A C 1
ATOM 742 O O . GLY A 1 94 ? -0.530 19.207 20.225 1.00 84.06 94 GLY A O 1
ATOM 743 N N . SER A 1 95 ? -1.196 17.349 21.290 1.00 83.44 95 SER A N 1
ATOM 744 C CA . SER A 1 95 ? 0.142 16.920 21.718 1.00 83.44 95 SER A CA 1
ATOM 745 C C . SER A 1 95 ? 0.490 15.515 21.224 1.00 83.44 95 SER A C 1
ATOM 747 O O . SER A 1 95 ? -0.136 14.528 21.614 1.00 83.44 95 SER A O 1
ATOM 749 N N . ASP A 1 96 ? 1.546 15.406 20.410 1.00 84.25 96 ASP A N 1
ATOM 750 C CA . ASP A 1 96 ? 2.103 14.097 20.037 1.00 84.25 96 ASP A CA 1
ATOM 751 C C . ASP A 1 96 ? 2.802 13.410 21.217 1.00 84.25 96 ASP A C 1
ATOM 753 O O . ASP A 1 96 ? 2.786 12.184 21.313 1.00 84.25 96 ASP A O 1
ATOM 757 N N . ASP A 1 97 ? 3.369 14.177 22.149 1.00 88.75 97 ASP A N 1
ATOM 758 C CA . ASP A 1 97 ? 4.076 13.631 23.312 1.00 88.75 97 ASP A CA 1
ATOM 759 C C . ASP A 1 97 ? 3.142 12.805 24.201 1.00 88.75 97 ASP A C 1
ATOM 761 O O . ASP A 1 97 ? 3.524 11.735 24.687 1.00 88.75 97 ASP A O 1
ATOM 765 N N . LEU A 1 98 ? 1.890 13.254 24.358 1.00 90.25 98 LEU A N 1
ATOM 766 C CA . LEU A 1 98 ? 0.870 12.497 25.076 1.00 90.25 98 LEU A CA 1
ATOM 767 C C . LEU A 1 98 ? 0.573 11.162 24.382 1.00 90.25 98 LEU A C 1
ATOM 769 O O . LEU A 1 98 ? 0.502 10.129 25.054 1.00 90.25 98 LEU A O 1
ATOM 773 N N . PHE A 1 99 ? 0.449 11.163 23.048 1.00 91.44 99 PHE A N 1
ATOM 774 C CA . PHE A 1 99 ? 0.296 9.924 22.286 1.00 91.44 99 PHE A CA 1
ATOM 775 C C . PHE A 1 99 ? 1.490 8.996 22.512 1.00 91.44 99 PHE A C 1
ATOM 777 O O . PHE A 1 99 ? 1.285 7.839 22.861 1.00 91.44 99 PHE A O 1
ATOM 784 N N . GLN A 1 100 ? 2.728 9.484 22.388 1.00 91.31 100 GLN A N 1
ATOM 785 C CA . GLN A 1 100 ? 3.925 8.658 22.583 1.00 91.31 100 GLN A CA 1
ATOM 786 C C . GLN A 1 100 ? 3.991 8.054 23.991 1.00 91.31 100 GLN A C 1
ATOM 788 O O . GLN A 1 100 ? 4.323 6.876 24.150 1.00 91.31 100 GLN A O 1
ATOM 793 N N . ALA A 1 101 ? 3.665 8.837 25.021 1.00 92.75 101 ALA A N 1
ATOM 794 C CA . ALA A 1 101 ? 3.636 8.367 26.401 1.00 92.75 101 ALA A CA 1
ATOM 795 C C . ALA A 1 101 ? 2.574 7.275 26.612 1.00 92.75 101 ALA A C 1
ATOM 797 O O . ALA A 1 101 ? 2.871 6.237 27.206 1.00 92.75 101 ALA A O 1
ATOM 798 N N . ALA A 1 102 ? 1.362 7.469 26.084 1.00 92.31 102 ALA A N 1
ATOM 799 C CA . ALA A 1 102 ? 0.292 6.479 26.167 1.00 92.31 102 ALA A CA 1
ATOM 800 C C . ALA A 1 102 ? 0.616 5.215 25.350 1.00 92.31 102 ALA A C 1
ATOM 802 O O . ALA A 1 102 ? 0.499 4.100 25.863 1.00 92.31 102 ALA A O 1
ATOM 803 N N . TRP A 1 103 ? 1.085 5.384 24.110 1.00 94.06 103 TRP A N 1
ATOM 804 C CA . TRP A 1 103 ? 1.331 4.305 23.152 1.00 94.06 103 TRP A CA 1
ATOM 805 C C . TRP A 1 103 ? 2.370 3.301 23.652 1.00 94.06 103 TRP A C 1
ATOM 807 O O . TRP A 1 103 ? 2.180 2.098 23.486 1.00 94.06 103 TRP A O 1
ATOM 817 N N . LYS A 1 104 ? 3.408 3.759 24.366 1.00 94.12 104 LYS A N 1
ATOM 818 C CA . LYS A 1 104 ? 4.412 2.885 25.006 1.00 94.12 104 LYS A CA 1
ATOM 819 C C . LYS A 1 104 ? 3.808 1.797 25.901 1.00 94.12 104 LYS A C 1
ATOM 821 O O . LYS A 1 104 ? 4.403 0.735 26.035 1.00 94.12 104 LYS A O 1
ATOM 826 N N . ASN A 1 105 ? 2.638 2.040 26.495 1.00 94.25 105 ASN A N 1
ATOM 827 C CA . ASN A 1 105 ? 1.976 1.088 27.391 1.00 94.25 105 ASN A CA 1
ATOM 828 C C . ASN A 1 105 ? 1.100 0.059 26.656 1.00 94.25 105 ASN A C 1
ATOM 830 O O . ASN A 1 105 ? 0.693 -0.936 27.255 1.00 94.25 105 ASN A O 1
ATOM 834 N N . VAL A 1 106 ? 0.768 0.300 25.383 1.00 94.06 106 VAL A N 1
ATOM 835 C CA . VAL A 1 106 ? -0.215 -0.500 24.626 1.00 94.06 106 VAL A CA 1
ATOM 836 C C . VAL A 1 106 ? 0.298 -0.998 23.273 1.00 94.06 106 VAL A C 1
ATOM 838 O O . VAL A 1 106 ? -0.375 -1.807 22.637 1.00 94.06 106 VAL A O 1
ATOM 841 N N . SER A 1 107 ? 1.486 -0.579 22.831 1.00 91.44 107 SER A N 1
ATOM 842 C CA . SER A 1 107 ? 2.052 -0.868 21.501 1.00 91.44 107 SER A CA 1
ATOM 843 C C . SER A 1 107 ? 2.195 -2.361 21.175 1.00 91.44 107 SER A C 1
ATOM 845 O O . SER A 1 107 ? 2.105 -2.739 20.010 1.00 91.44 107 SER A O 1
ATOM 847 N N . ASN A 1 108 ? 2.331 -3.217 22.191 1.00 91.75 108 ASN A N 1
ATOM 848 C CA . ASN A 1 108 ? 2.466 -4.672 22.036 1.00 91.75 108 ASN A CA 1
ATOM 849 C C . ASN A 1 108 ? 1.174 -5.451 22.353 1.00 91.75 108 ASN A C 1
ATOM 851 O O . ASN A 1 108 ? 1.219 -6.660 22.564 1.00 91.75 108 ASN A O 1
ATOM 855 N N . MET A 1 109 ? 0.023 -4.776 22.450 1.00 91.81 109 MET A N 1
ATOM 856 C CA . MET A 1 109 ? -1.233 -5.377 22.911 1.00 91.81 109 MET A CA 1
ATOM 857 C C . MET A 1 109 ? -2.369 -5.116 21.918 1.00 91.81 109 MET A C 1
ATOM 859 O O . MET A 1 109 ? -3.202 -4.239 22.147 1.00 91.81 109 MET A O 1
ATOM 863 N N . SER A 1 110 ? -2.417 -5.891 20.830 1.00 89.94 110 SER A N 1
ATOM 864 C CA . SER A 1 110 ? -3.376 -5.719 19.722 1.00 89.94 110 SER A CA 1
ATOM 865 C C . SER A 1 110 ? -4.838 -5.636 20.182 1.00 89.94 110 SER A C 1
ATOM 867 O O . SER A 1 110 ? -5.566 -4.742 19.762 1.00 89.94 110 SER A O 1
ATOM 869 N N . GLU A 1 111 ? -5.252 -6.487 21.125 1.00 92.69 111 GLU A N 1
ATOM 870 C CA . GLU A 1 111 ? -6.613 -6.468 21.687 1.00 92.69 111 GLU A CA 1
ATOM 871 C C . GLU A 1 111 ? -6.928 -5.157 22.427 1.00 92.69 111 GLU A C 1
ATOM 873 O O . GLU A 1 111 ? -8.023 -4.605 22.312 1.00 92.69 111 GLU A O 1
ATOM 878 N N . ARG A 1 112 ? -5.951 -4.597 23.157 1.00 95.44 112 ARG A N 1
ATOM 879 C CA . ARG A 1 112 ? -6.122 -3.300 23.836 1.00 95.44 112 ARG A CA 1
ATOM 880 C C . ARG A 1 112 ? -6.144 -2.143 22.842 1.00 95.44 112 ARG A C 1
ATOM 882 O O . ARG A 1 112 ? -6.873 -1.182 23.067 1.00 95.44 112 ARG A O 1
ATOM 889 N N . GLN A 1 113 ? -5.384 -2.240 21.752 1.00 96.75 113 GLN A N 1
ATOM 890 C CA . GLN A 1 113 ? -5.418 -1.261 20.663 1.00 96.75 113 GLN A CA 1
ATOM 891 C C . GLN A 1 113 ? -6.794 -1.249 19.994 1.00 96.75 113 GLN A C 1
ATOM 893 O O . GLN A 1 113 ? -7.376 -0.181 19.835 1.00 96.75 113 GLN A O 1
ATOM 898 N N . LEU A 1 114 ? -7.358 -2.422 19.688 1.00 96.94 114 LEU A N 1
ATOM 899 C CA . LEU A 1 114 ? -8.714 -2.533 19.149 1.00 96.94 114 LEU A CA 1
ATOM 900 C C . LEU A 1 114 ? -9.751 -1.938 20.112 1.00 96.94 114 LEU A C 1
ATOM 902 O O . LEU A 1 114 ? -10.582 -1.133 19.696 1.00 96.94 114 LEU A O 1
ATOM 906 N N . GLY A 1 115 ? -9.668 -2.266 21.405 1.00 97.75 115 GLY A N 1
ATOM 907 C CA . GLY A 1 115 ? -10.542 -1.678 22.423 1.00 97.75 115 GLY A CA 1
ATOM 908 C C . GLY A 1 115 ? -10.457 -0.148 22.458 1.00 97.75 115 GLY A C 1
ATOM 909 O O . GLY A 1 115 ? -11.483 0.530 22.402 1.00 97.75 115 GLY A O 1
ATOM 910 N N . ALA A 1 116 ? -9.241 0.407 22.482 1.00 97.31 116 ALA A N 1
ATOM 911 C CA . ALA A 1 116 ? -9.022 1.853 22.454 1.00 97.31 116 ALA A CA 1
ATOM 912 C C . ALA A 1 116 ? -9.599 2.502 21.186 1.00 97.31 116 ALA A C 1
ATOM 914 O O . ALA A 1 116 ? -10.283 3.521 21.278 1.00 97.31 116 ALA A O 1
ATOM 915 N N . PHE A 1 117 ? -9.384 1.891 20.018 1.00 98.19 117 PHE A N 1
ATOM 916 C CA . PHE A 1 117 ? -9.961 2.343 18.755 1.00 98.19 117 PHE A CA 1
ATOM 917 C C . PHE A 1 117 ? -11.494 2.392 18.813 1.00 98.19 117 PHE A C 1
ATOM 919 O O . PHE A 1 117 ? -12.074 3.419 18.464 1.00 98.19 117 PHE A O 1
ATOM 926 N N . ILE A 1 118 ? -12.149 1.330 19.300 1.00 98.50 118 ILE A N 1
ATOM 927 C CA . ILE A 1 118 ? -13.616 1.254 19.391 1.00 98.50 118 ILE A CA 1
ATOM 928 C C . ILE A 1 118 ? -14.173 2.398 20.242 1.00 98.50 118 ILE A C 1
ATOM 930 O O . ILE A 1 118 ? -15.077 3.110 19.802 1.00 98.50 118 ILE A O 1
ATOM 934 N N . PHE A 1 119 ? -13.623 2.604 21.443 1.00 98.31 119 PHE A N 1
ATOM 935 C CA . PHE A 1 119 ? -14.109 3.645 22.350 1.00 98.31 119 PHE A CA 1
ATOM 936 C C . PHE A 1 119 ? -13.824 5.057 21.837 1.00 98.31 119 PHE A C 1
ATOM 938 O O . PHE A 1 119 ? -14.691 5.925 21.945 1.00 98.31 119 PHE A O 1
ATOM 945 N N . LEU A 1 120 ? -12.646 5.304 21.255 1.00 97.44 120 LEU A N 1
ATOM 946 C CA . LEU A 1 120 ? -12.321 6.619 20.701 1.00 97.44 120 LEU A CA 1
ATOM 947 C C . LEU A 1 120 ? -13.168 6.940 19.466 1.00 97.44 120 LEU A C 1
ATOM 949 O O . LEU A 1 120 ? -13.664 8.060 19.361 1.00 97.44 120 LEU A O 1
ATOM 953 N N . TRP A 1 121 ? -13.401 5.961 18.586 1.00 98.44 121 TRP A N 1
ATOM 954 C CA . TRP A 1 121 ? -14.301 6.114 17.442 1.00 98.44 121 TRP A CA 1
ATOM 955 C C . TRP A 1 121 ? -15.718 6.459 17.898 1.00 98.44 121 TRP A C 1
ATOM 957 O O . TRP A 1 121 ? -16.281 7.457 17.452 1.00 98.44 121 TRP A O 1
ATOM 967 N N . ALA A 1 122 ? -16.267 5.682 18.837 1.00 98.19 122 ALA A N 1
ATOM 968 C CA . ALA A 1 122 ? -17.600 5.920 19.378 1.00 98.19 122 ALA A CA 1
ATOM 969 C C . ALA A 1 122 ? -17.720 7.272 20.078 1.00 98.19 122 ALA A C 1
ATOM 971 O O . ALA A 1 122 ? -18.710 7.982 19.900 1.00 98.19 122 ALA A O 1
ATOM 972 N N . ASN A 1 123 ? -16.692 7.676 20.821 1.00 97.50 123 ASN A N 1
ATOM 973 C CA . ASN A 1 123 ? -16.673 8.987 21.446 1.00 97.50 123 ASN A CA 1
ATOM 974 C C . ASN A 1 123 ? -16.628 10.125 20.414 1.00 97.50 123 ASN A C 1
ATOM 976 O O . ASN A 1 123 ? -17.328 11.122 20.593 1.00 97.50 123 ASN A O 1
ATOM 980 N N . HIS A 1 124 ? -15.821 9.992 19.360 1.00 97.00 124 HIS A N 1
ATOM 981 C CA . HIS A 1 124 ? -15.618 11.052 18.377 1.00 97.00 124 HIS A CA 1
ATOM 982 C C . HIS A 1 124 ? -16.788 11.166 17.392 1.00 97.00 124 HIS A C 1
ATOM 984 O O . HIS A 1 124 ? -17.381 12.234 17.264 1.00 97.00 124 HIS A O 1
ATOM 990 N N . PHE A 1 125 ? -17.163 10.063 16.741 1.00 97.19 125 PHE A N 1
ATOM 991 C CA . PHE A 1 125 ? -18.182 10.045 15.687 1.00 97.19 125 PHE A CA 1
ATOM 992 C C . PHE A 1 125 ? -19.599 9.741 16.179 1.00 97.19 125 PHE A C 1
ATOM 994 O O . PHE A 1 125 ? -20.530 9.791 15.381 1.00 97.19 125 PHE A O 1
ATOM 1001 N N . LYS A 1 126 ? -19.776 9.448 17.474 1.00 97.56 126 LYS A N 1
ATOM 1002 C CA . LYS A 1 126 ? -21.077 9.122 18.089 1.00 97.56 126 LYS A CA 1
ATOM 1003 C C . LYS A 1 126 ? -21.771 7.907 17.458 1.00 97.56 126 LYS A C 1
ATOM 1005 O O . LYS A 1 126 ? -22.990 7.794 17.487 1.00 97.56 126 LYS A O 1
ATOM 1010 N N . GLU A 1 127 ? -20.983 6.972 16.938 1.00 96.81 127 GLU A N 1
ATOM 1011 C CA . GLU A 1 127 ? -21.439 5.722 16.326 1.00 96.81 127 GLU A CA 1
ATOM 1012 C C . GLU A 1 127 ? -20.451 4.593 16.635 1.00 96.81 127 GLU A C 1
ATOM 1014 O O . GLU A 1 127 ? -19.285 4.844 16.926 1.00 96.81 127 GLU A O 1
ATOM 1019 N N . THR A 1 128 ? -20.867 3.335 16.527 1.00 96.56 128 THR A N 1
ATOM 1020 C CA . THR A 1 128 ? -19.913 2.221 16.638 1.00 96.56 128 THR A CA 1
ATOM 1021 C C . THR A 1 128 ? -19.175 2.017 15.310 1.00 96.56 128 THR A C 1
ATOM 1023 O O . THR A 1 128 ? -19.794 2.116 14.248 1.00 96.56 128 THR A O 1
ATOM 1026 N N . PRO A 1 129 ? -17.855 1.746 15.317 1.00 96.88 129 PRO A N 1
ATOM 1027 C CA . PRO A 1 129 ? -17.151 1.452 14.077 1.00 96.88 129 PRO A CA 1
ATOM 1028 C C . PRO A 1 129 ? -17.579 0.088 13.531 1.00 96.88 129 PRO A C 1
ATOM 1030 O O . PRO A 1 129 ? -17.663 -0.886 14.276 1.00 96.88 129 PRO A O 1
ATOM 1033 N N . LEU A 1 130 ? -17.743 -0.015 12.210 1.00 95.56 130 LEU A N 1
ATOM 1034 C CA . LEU A 1 130 ? -17.830 -1.314 11.538 1.00 95.56 130 LEU A CA 1
ATOM 1035 C C . LEU A 1 130 ? -16.529 -2.105 11.768 1.00 95.56 130 LEU A C 1
ATOM 1037 O O . LEU A 1 130 ? -15.447 -1.599 11.465 1.00 95.56 130 LEU A O 1
ATOM 1041 N N . LEU A 1 131 ? -16.626 -3.333 12.267 1.00 96.88 131 LEU A N 1
ATOM 1042 C CA . LEU A 1 131 ? -15.490 -4.232 12.491 1.00 96.88 131 LEU A CA 1
ATOM 1043 C C . LEU A 1 131 ? -15.567 -5.449 11.567 1.00 96.88 131 LEU A C 1
ATOM 1045 O O . LEU A 1 131 ? -16.601 -5.704 10.948 1.00 96.88 131 LEU A O 1
ATOM 1049 N N . LEU A 1 132 ? -14.476 -6.216 11.500 1.00 95.56 132 LEU A N 1
ATOM 1050 C CA . LEU A 1 132 ? -14.491 -7.503 10.813 1.00 95.56 132 LEU A CA 1
ATOM 1051 C C . LEU A 1 132 ? -15.520 -8.451 11.463 1.00 95.56 132 LEU A C 1
ATOM 1053 O O . LEU A 1 132 ? -15.554 -8.567 12.691 1.00 95.56 132 LEU A O 1
ATOM 1057 N N . PRO A 1 133 ? -16.324 -9.174 10.665 1.00 95.06 133 PRO A N 1
ATOM 1058 C CA . PRO A 1 133 ? -17.207 -10.220 11.168 1.00 95.06 133 PRO A CA 1
ATOM 1059 C C . PRO A 1 133 ? -16.444 -11.304 11.937 1.00 95.06 133 PRO A C 1
ATOM 1061 O O . PRO A 1 133 ? -15.359 -11.720 11.527 1.00 95.06 133 PRO A O 1
ATOM 1064 N N . THR A 1 134 ? -17.053 -11.847 12.995 1.00 94.75 134 THR A N 1
ATOM 1065 C CA . THR A 1 134 ? -16.438 -12.869 13.863 1.00 94.75 134 THR A CA 1
ATOM 1066 C C . THR A 1 134 ? -15.887 -14.067 13.088 1.00 94.75 134 THR A C 1
ATOM 1068 O O . THR A 1 134 ? -14.783 -14.518 13.373 1.00 94.75 134 THR A O 1
ATOM 1071 N N . GLY A 1 135 ? -16.599 -14.545 12.061 1.00 96.25 135 GLY A N 1
ATOM 1072 C CA . GLY A 1 135 ? -16.128 -15.661 11.233 1.00 96.25 135 GLY A CA 1
ATOM 1073 C C . GLY A 1 135 ? -14.799 -15.379 10.517 1.00 96.25 135 GLY A C 1
ATOM 1074 O O . GLY A 1 135 ? -13.966 -16.275 10.398 1.00 96.25 135 GLY A O 1
ATOM 1075 N N . LEU A 1 136 ? -14.557 -14.131 10.103 1.00 96.94 136 LEU A N 1
ATOM 1076 C CA . LEU A 1 136 ? -13.296 -13.729 9.472 1.00 96.94 136 LEU A CA 1
ATOM 1077 C C . LEU A 1 136 ? -12.171 -13.522 10.490 1.00 96.94 136 LEU A C 1
ATOM 1079 O O . LEU A 1 136 ? -11.013 -13.779 10.171 1.00 96.94 136 LEU A O 1
ATOM 1083 N N . ILE A 1 137 ? -12.501 -13.139 11.727 1.00 95.25 137 ILE A N 1
ATOM 1084 C CA . ILE A 1 137 ? -11.538 -13.110 12.838 1.00 95.25 137 ILE A CA 1
ATOM 1085 C C . ILE A 1 137 ? -11.068 -14.534 13.160 1.00 95.25 137 ILE A C 1
ATOM 1087 O O . ILE A 1 137 ? -9.867 -14.780 13.280 1.00 95.25 137 ILE A O 1
ATOM 1091 N N . THR A 1 138 ? -11.996 -15.494 13.243 1.00 97.38 138 THR A N 1
ATOM 1092 C CA . THR A 1 138 ? -11.661 -16.911 13.438 1.00 97.38 138 THR A CA 1
ATOM 1093 C C . THR A 1 138 ? -10.774 -17.423 12.310 1.00 97.38 138 THR A C 1
ATOM 1095 O O . THR A 1 138 ? -9.717 -17.984 12.588 1.00 97.38 138 THR A O 1
ATOM 1098 N N . PHE A 1 139 ? -11.144 -17.154 11.055 1.00 98.25 139 PHE A N 1
ATOM 1099 C CA . PHE A 1 139 ? -10.335 -17.501 9.886 1.00 98.25 139 PHE A CA 1
ATOM 1100 C C . PHE A 1 139 ? -8.908 -16.930 9.968 1.00 98.25 139 PHE A C 1
ATOM 1102 O O . PHE A 1 139 ? -7.937 -17.677 9.852 1.00 98.25 139 PHE A O 1
ATOM 1109 N N . ARG A 1 140 ? -8.763 -15.627 10.248 1.00 96.62 140 ARG A N 1
ATOM 1110 C CA . ARG A 1 140 ? -7.459 -14.969 10.441 1.00 96.62 140 ARG A CA 1
ATOM 1111 C C . ARG A 1 140 ? -6.634 -15.661 11.521 1.00 96.62 140 ARG A C 1
ATOM 1113 O O . ARG A 1 140 ? -5.445 -15.902 11.328 1.00 96.62 140 ARG A O 1
ATOM 1120 N N . ASN A 1 141 ? -7.254 -16.014 12.644 1.00 96.50 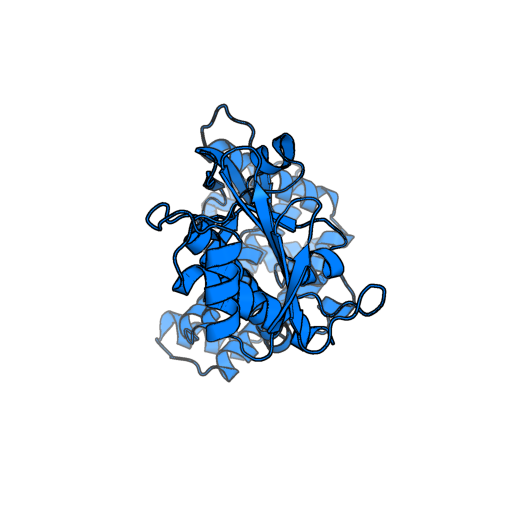141 ASN A N 1
ATOM 1121 C CA . ASN A 1 141 ? -6.564 -16.687 13.743 1.00 96.50 141 ASN A CA 1
ATOM 1122 C C . ASN A 1 141 ? -6.096 -18.098 13.364 1.00 96.50 141 ASN A C 1
ATOM 1124 O O . ASN A 1 141 ? -5.015 -18.511 13.777 1.00 96.50 141 ASN A O 1
ATOM 1128 N N . GLU A 1 142 ? -6.863 -18.830 12.557 1.00 98.19 142 GLU A N 1
ATOM 1129 C CA . GLU A 1 142 ? -6.438 -20.129 12.027 1.00 98.19 142 GLU A CA 1
ATOM 1130 C C . GLU A 1 142 ? -5.227 -19.999 11.098 1.00 98.19 142 GLU A C 1
ATOM 1132 O O . GLU A 1 142 ? -4.269 -20.761 11.230 1.00 98.19 142 GLU A O 1
ATOM 1137 N N . VAL A 1 143 ? -5.229 -19.010 10.201 1.00 97.81 143 VAL A N 1
ATOM 1138 C CA . VAL A 1 143 ? -4.122 -18.773 9.259 1.00 97.81 143 VAL A CA 1
ATOM 1139 C C . VAL A 1 143 ? -2.844 -18.343 9.986 1.00 97.81 143 VAL A C 1
ATOM 1141 O O . VAL A 1 143 ? -1.763 -18.893 9.742 1.00 97.81 143 VAL A O 1
ATOM 1144 N N . ILE A 1 144 ? -2.959 -17.392 10.916 1.00 94.38 144 ILE A N 1
ATOM 1145 C CA . ILE A 1 144 ? -1.802 -16.808 11.607 1.00 94.38 144 ILE A CA 1
ATOM 1146 C C . ILE A 1 144 ? -1.258 -17.751 12.683 1.00 94.38 144 ILE A C 1
ATOM 1148 O O . ILE A 1 144 ? -0.049 -17.972 12.738 1.00 94.38 144 ILE A O 1
ATOM 1152 N N . HIS A 1 145 ? -2.125 -18.326 13.522 1.00 94.75 145 HIS A N 1
ATOM 1153 C CA . HIS A 1 145 ? -1.699 -19.041 14.730 1.00 94.75 145 HIS A CA 1
ATOM 1154 C C . HIS A 1 145 ? -1.761 -20.565 14.613 1.00 94.75 145 HIS A C 1
ATOM 1156 O O . HIS A 1 145 ? -1.014 -21.245 15.311 1.00 94.75 145 HIS A O 1
ATOM 1162 N N . LYS A 1 146 ? -2.627 -21.116 13.752 1.00 96.75 146 LYS A N 1
ATOM 1163 C CA . LYS A 1 146 ? -2.767 -22.576 13.580 1.00 96.75 146 LYS A CA 1
ATOM 1164 C C . LYS A 1 146 ? -2.117 -23.108 12.302 1.00 96.75 146 LYS A C 1
ATOM 1166 O O . LYS A 1 146 ? -2.169 -24.306 12.055 1.00 96.75 146 LYS A O 1
ATOM 1171 N N . GLY A 1 147 ? -1.515 -22.234 11.494 1.00 94.81 147 GLY A N 1
ATOM 1172 C CA . GLY A 1 147 ? -0.827 -22.626 10.266 1.00 94.81 147 GLY A CA 1
ATOM 1173 C C . GLY A 1 147 ? -1.759 -23.043 9.127 1.00 94.81 147 GLY A C 1
ATOM 1174 O O . GLY A 1 147 ? -1.313 -23.749 8.226 1.00 94.81 147 GLY A O 1
ATOM 1175 N N . LYS A 1 148 ? -3.034 -22.619 9.135 1.00 97.81 148 LYS A N 1
ATOM 1176 C CA . LYS A 1 148 ? -3.924 -22.829 7.982 1.00 97.81 148 LYS A CA 1
ATOM 1177 C C . LYS A 1 148 ? -3.317 -22.159 6.744 1.00 97.81 148 LYS A C 1
ATOM 1179 O O . LYS A 1 148 ? -2.955 -20.984 6.791 1.00 97.81 148 LYS A O 1
ATOM 1184 N N . ILE A 1 149 ? -3.243 -22.900 5.640 1.00 98.00 149 ILE A N 1
ATOM 1185 C CA . ILE A 1 149 ? -2.881 -22.375 4.320 1.00 98.00 149 ILE A CA 1
ATOM 1186 C C . ILE A 1 149 ? -4.194 -22.059 3.594 1.00 98.00 149 ILE A C 1
ATOM 1188 O O . ILE A 1 149 ? -4.937 -22.993 3.290 1.00 98.00 149 ILE A O 1
ATOM 1192 N N . PRO A 1 150 ? -4.535 -20.776 3.391 1.00 98.19 150 PRO A N 1
ATOM 1193 C CA . PRO A 1 150 ? -5.789 -20.406 2.751 1.00 98.19 150 PRO A CA 1
ATOM 1194 C C . PRO A 1 150 ? -5.724 -20.582 1.229 1.00 98.19 150 PRO A C 1
ATOM 1196 O O . PRO A 1 150 ? -4.642 -20.524 0.640 1.00 98.19 150 PRO A O 1
ATOM 1199 N N . SER A 1 151 ? -6.884 -20.746 0.586 1.00 98.50 151 SER A N 1
ATOM 1200 C CA . SER A 1 151 ? -6.988 -20.644 -0.877 1.00 98.50 151 SER A CA 1
ATOM 1201 C C . SER A 1 151 ? -6.881 -19.189 -1.356 1.00 98.50 151 SER A C 1
ATOM 1203 O O . SER A 1 151 ? -6.979 -18.246 -0.561 1.00 98.50 151 SER A O 1
ATOM 1205 N N . ARG A 1 152 ? -6.731 -18.993 -2.675 1.00 98.19 152 ARG A N 1
ATOM 1206 C CA . ARG A 1 152 ? -6.768 -17.658 -3.294 1.00 98.19 152 ARG A CA 1
ATOM 1207 C C . ARG A 1 152 ? -8.085 -16.945 -2.988 1.00 98.19 152 ARG A C 1
ATOM 1209 O O . ARG A 1 152 ? -8.072 -15.782 -2.601 1.00 98.19 152 ARG A O 1
ATOM 1216 N N . GLU A 1 153 ? -9.209 -17.642 -3.131 1.00 98.31 153 GLU A N 1
ATOM 1217 C CA . GLU A 1 153 ? -10.554 -17.106 -2.898 1.00 98.31 153 GLU A CA 1
ATOM 1218 C C . GLU A 1 153 ? -10.759 -16.731 -1.428 1.00 98.31 153 GLU A C 1
ATOM 1220 O O . GLU A 1 153 ? -11.338 -15.687 -1.133 1.00 98.31 153 GLU A O 1
ATOM 1225 N N . GLU A 1 154 ? -10.260 -17.546 -0.492 1.00 98.44 154 GLU A N 1
ATOM 1226 C CA . GLU A 1 154 ? -10.308 -17.223 0.936 1.00 98.44 154 GLU A CA 1
ATOM 1227 C C . GLU A 1 154 ? -9.480 -15.969 1.262 1.00 98.44 154 GLU A C 1
ATOM 1229 O O . GLU A 1 154 ? -9.941 -15.105 2.012 1.00 98.44 154 GLU A O 1
ATOM 1234 N N . ALA A 1 155 ? -8.281 -15.841 0.680 1.00 98.56 155 ALA A N 1
ATOM 1235 C CA . ALA A 1 155 ? -7.430 -14.667 0.860 1.00 98.56 155 ALA A CA 1
ATOM 1236 C C . ALA A 1 155 ? -8.037 -13.402 0.233 1.00 98.56 155 ALA A C 1
ATOM 1238 O O . ALA A 1 155 ? -8.028 -12.349 0.874 1.00 98.56 155 ALA A O 1
ATOM 1239 N N . LEU A 1 156 ? -8.619 -13.510 -0.967 1.00 98.31 156 LEU A N 1
ATOM 1240 C CA . LEU A 1 156 ? -9.349 -12.423 -1.624 1.00 98.31 156 LEU A CA 1
ATOM 1241 C C . LEU A 1 156 ? -10.536 -11.961 -0.787 1.00 98.31 156 LEU A C 1
ATOM 1243 O O . LEU A 1 156 ? -10.634 -10.782 -0.461 1.00 98.31 156 LEU A O 1
ATOM 1247 N N . LYS A 1 157 ? -11.385 -12.901 -0.357 1.00 98.31 157 LYS A N 1
ATOM 1248 C CA . LYS A 1 157 ? -12.550 -12.611 0.486 1.00 98.31 157 LYS A CA 1
ATOM 1249 C C . LYS A 1 157 ? -12.154 -11.911 1.783 1.00 98.31 157 LYS A C 1
ATOM 1251 O O . LYS A 1 157 ? -12.854 -11.010 2.241 1.00 98.31 157 LYS A O 1
ATOM 1256 N N . TYR A 1 158 ? -11.050 -12.333 2.398 1.00 98.69 158 TYR A N 1
ATOM 1257 C CA . TYR A 1 158 ? -10.538 -11.678 3.595 1.00 98.69 158 TYR A CA 1
ATOM 1258 C C . TYR A 1 158 ? -10.029 -10.261 3.300 1.00 98.69 158 TYR A C 1
ATOM 1260 O O . TYR A 1 158 ? -10.372 -9.333 4.029 1.00 98.69 158 TYR A O 1
ATOM 1268 N N . GLY A 1 159 ? -9.261 -10.076 2.222 1.00 98.25 159 GLY A N 1
ATOM 1269 C CA . GLY A 1 159 ? -8.787 -8.762 1.787 1.00 98.25 159 GLY A CA 1
ATOM 1270 C C . GLY A 1 159 ? -9.926 -7.790 1.454 1.00 98.25 159 GLY A C 1
ATOM 1271 O O . GLY A 1 159 ? -9.893 -6.648 1.908 1.00 98.25 159 GLY A O 1
ATOM 1272 N N . ASP A 1 160 ? -10.975 -8.253 0.767 1.00 97.75 160 ASP A N 1
ATOM 1273 C CA . ASP A 1 160 ? -12.198 -7.480 0.502 1.00 97.75 160 ASP A CA 1
ATOM 1274 C C . ASP A 1 160 ? -12.892 -7.045 1.793 1.00 97.75 160 ASP A C 1
ATOM 1276 O O . ASP A 1 160 ? -13.243 -5.879 1.951 1.00 97.75 160 ASP A O 1
ATOM 1280 N N . ALA A 1 161 ? -13.034 -7.948 2.763 1.00 98.06 161 ALA A N 1
ATOM 1281 C CA . ALA A 1 161 ? -13.630 -7.588 4.044 1.00 98.06 161 ALA A CA 1
ATOM 1282 C C . ALA A 1 161 ? -12.798 -6.541 4.804 1.00 98.06 161 ALA A C 1
ATOM 1284 O O . ALA A 1 161 ? -13.353 -5.694 5.506 1.00 98.06 161 ALA A O 1
ATOM 1285 N N . VAL A 1 162 ? -11.469 -6.571 4.664 1.00 98.12 162 VAL A N 1
ATOM 1286 C CA . VAL A 1 162 ? -10.596 -5.526 5.210 1.00 98.12 162 VAL A CA 1
ATOM 1287 C C . VAL A 1 162 ? -10.798 -4.201 4.461 1.00 98.12 162 VAL A C 1
ATOM 1289 O O . VAL A 1 162 ? -10.894 -3.164 5.119 1.00 98.12 162 VAL A O 1
ATOM 1292 N N . LEU A 1 163 ? -10.942 -4.203 3.129 1.00 96.19 163 LEU A N 1
ATOM 1293 C CA . LEU A 1 163 ? -11.283 -2.996 2.353 1.00 96.19 163 LEU A CA 1
ATOM 1294 C C . LEU A 1 163 ? -12.613 -2.385 2.796 1.00 96.19 163 LEU A C 1
ATOM 1296 O O . LEU A 1 163 ? -12.668 -1.178 3.051 1.00 96.19 163 LEU A O 1
ATOM 1300 N N . ASP A 1 164 ? -13.643 -3.218 2.948 1.00 94.88 164 ASP A N 1
ATOM 1301 C CA . ASP A 1 164 ? -14.986 -2.820 3.381 1.00 94.88 164 ASP A CA 1
ATOM 1302 C C . ASP A 1 164 ? -14.952 -2.164 4.776 1.00 94.88 164 ASP A C 1
ATOM 1304 O O . ASP A 1 164 ? -15.711 -1.239 5.073 1.00 94.88 164 ASP A O 1
ATOM 1308 N N . VAL A 1 165 ? -14.018 -2.585 5.638 1.00 96.31 165 VAL A N 1
ATOM 1309 C CA . VAL A 1 165 ? -13.784 -1.957 6.944 1.00 96.31 165 VAL A CA 1
ATOM 1310 C C . VAL A 1 165 ? -12.991 -0.653 6.822 1.00 96.31 165 VAL A C 1
ATOM 1312 O O . VAL A 1 165 ? -13.336 0.315 7.508 1.00 96.31 165 VAL A O 1
ATOM 1315 N N . LEU A 1 166 ? -11.926 -0.617 6.019 1.00 96.25 166 LEU A N 1
ATOM 1316 C CA . LEU A 1 166 ? -10.962 0.488 5.987 1.00 96.25 166 LEU A CA 1
ATOM 1317 C C . LEU A 1 166 ? -11.447 1.692 5.177 1.00 96.25 166 LEU A C 1
ATOM 1319 O O . LEU A 1 166 ? -11.445 2.810 5.692 1.00 96.25 166 LEU A O 1
ATOM 1323 N N . ARG A 1 167 ? -11.892 1.486 3.934 1.00 93.81 167 ARG A N 1
ATOM 1324 C CA . ARG A 1 167 ? -12.233 2.567 2.991 1.00 93.81 167 ARG A CA 1
ATOM 1325 C C . ARG A 1 167 ? -13.222 3.597 3.535 1.00 93.81 167 ARG A C 1
ATOM 1327 O O . ARG A 1 167 ? -12.875 4.781 3.526 1.00 93.81 167 ARG A O 1
ATOM 1334 N N . PRO A 1 168 ? -14.410 3.215 4.049 1.00 93.50 168 PRO A N 1
ATOM 1335 C CA . PRO A 1 168 ? -15.361 4.204 4.552 1.00 93.50 168 PRO A CA 1
ATOM 1336 C C . PRO A 1 168 ? -14.799 4.989 5.742 1.00 93.50 168 PRO A C 1
ATOM 1338 O O . PRO A 1 168 ? -15.116 6.165 5.909 1.00 93.50 168 PRO A O 1
ATOM 1341 N N . LYS A 1 169 ? -13.926 4.375 6.552 1.00 95.56 169 LYS A N 1
ATOM 1342 C CA . LYS A 1 169 ? -13.318 5.040 7.709 1.00 95.56 169 LYS A CA 1
ATOM 1343 C C . LYS A 1 169 ? -12.219 6.008 7.309 1.00 95.56 169 LYS A C 1
ATOM 1345 O O . LYS A 1 169 ? -12.199 7.118 7.827 1.00 95.56 169 LYS A O 1
ATOM 1350 N N . ILE A 1 170 ? -11.347 5.608 6.383 1.00 95.12 170 ILE A N 1
ATOM 1351 C CA . ILE A 1 170 ? -10.315 6.481 5.808 1.00 95.12 170 ILE A CA 1
ATOM 1352 C C . ILE A 1 170 ? -10.982 7.705 5.182 1.00 95.12 170 ILE A C 1
ATOM 1354 O O . ILE A 1 170 ? -10.612 8.828 5.508 1.00 95.12 170 ILE A O 1
ATOM 1358 N N . LYS A 1 171 ? -12.021 7.495 4.361 1.00 93.31 171 LYS A N 1
ATOM 1359 C CA . LYS A 1 171 ? -12.810 8.579 3.763 1.00 93.31 171 LYS A CA 1
ATOM 1360 C C . LYS A 1 171 ? -13.362 9.525 4.829 1.00 93.31 171 LYS A C 1
ATOM 1362 O O . LYS A 1 171 ? -13.083 10.718 4.786 1.00 93.31 171 LYS A O 1
ATOM 1367 N N . LYS A 1 172 ? -14.062 8.984 5.831 1.00 95.25 172 LYS A N 1
ATOM 1368 C CA . LYS A 1 172 ? -14.657 9.778 6.913 1.00 95.25 172 LYS A CA 1
ATOM 1369 C C . LYS A 1 172 ? -13.611 10.577 7.691 1.00 95.25 172 LYS A C 1
ATOM 1371 O O . LYS A 1 172 ? -13.835 11.750 7.968 1.00 95.25 172 LYS A O 1
ATOM 1376 N N . ILE A 1 173 ? -12.466 9.977 8.021 1.00 95.62 173 ILE A N 1
ATOM 1377 C CA . ILE A 1 173 ? -11.359 10.672 8.695 1.00 95.62 173 ILE A CA 1
ATOM 1378 C C . ILE A 1 173 ? -10.796 11.785 7.802 1.00 95.62 173 ILE A C 1
ATOM 1380 O O . ILE A 1 173 ? -10.639 12.905 8.275 1.00 95.62 173 ILE A O 1
ATOM 1384 N N . ASN A 1 174 ? -10.545 11.514 6.520 1.00 93.31 174 ASN A N 1
ATOM 1385 C CA . ASN A 1 174 ? -10.001 12.503 5.586 1.00 93.31 174 ASN A CA 1
ATOM 1386 C C . ASN A 1 174 ? -10.941 13.701 5.386 1.00 93.31 174 ASN A C 1
ATOM 1388 O O . ASN A 1 174 ? -10.476 14.835 5.308 1.00 93.31 174 ASN A O 1
ATOM 1392 N N . GLU A 1 175 ? -12.251 13.459 5.331 1.00 94.19 175 GLU A N 1
ATOM 1393 C CA . GLU A 1 175 ? -13.267 14.500 5.147 1.00 94.19 175 GLU A CA 1
ATOM 1394 C C . GLU A 1 175 ? -13.503 15.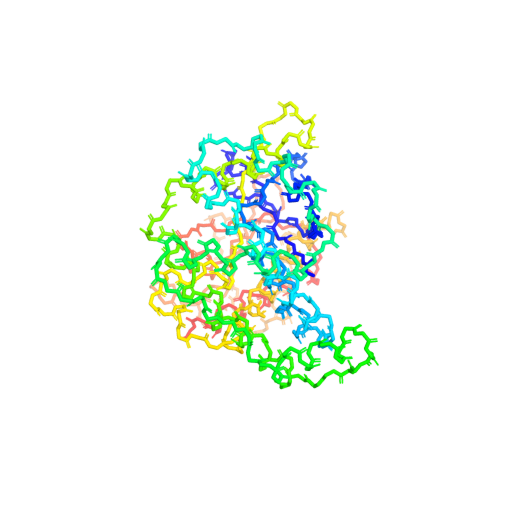328 6.420 1.00 94.19 175 GLU A C 1
ATOM 1396 O O . GLU A 1 175 ? -13.750 16.529 6.337 1.00 94.19 175 GLU A O 1
ATOM 1401 N N . THR A 1 176 ? -13.426 14.711 7.605 1.00 96.19 176 THR A N 1
ATOM 1402 C CA . THR A 1 176 ? -13.798 15.367 8.877 1.00 96.19 176 THR A CA 1
ATOM 1403 C C . THR A 1 176 ? -12.616 15.873 9.699 1.00 96.19 176 THR A C 1
ATOM 1405 O O . THR A 1 176 ? -12.782 16.787 10.508 1.00 96.19 176 THR A O 1
ATOM 1408 N N . LEU A 1 177 ? -11.423 15.306 9.505 1.00 95.56 177 LEU A N 1
ATOM 1409 C CA . LEU A 1 177 ? -10.202 15.615 10.256 1.00 95.56 177 LEU A CA 1
ATOM 1410 C C . LEU A 1 177 ? -8.998 15.919 9.335 1.00 95.56 177 LEU A C 1
ATOM 1412 O O . LEU A 1 177 ? -7.897 15.418 9.589 1.00 95.56 177 LEU A O 1
ATOM 1416 N N . PRO A 1 178 ? -9.149 16.745 8.277 1.00 95.06 178 PRO A N 1
ATOM 1417 C CA . PRO A 1 178 ? -8.095 16.956 7.280 1.00 95.06 178 PRO A CA 1
ATOM 1418 C C . PRO A 1 178 ? -6.809 17.546 7.875 1.00 95.06 178 PRO A C 1
ATOM 1420 O O . PRO A 1 178 ? -5.715 17.156 7.475 1.00 95.06 178 PRO A O 1
ATOM 1423 N N . GLU A 1 179 ? -6.913 18.432 8.869 1.00 93.62 179 GLU A N 1
ATOM 1424 C CA . GLU A 1 179 ? -5.750 19.022 9.548 1.00 93.62 179 GLU A CA 1
ATOM 1425 C C . GLU A 1 179 ? -4.911 17.966 10.278 1.00 93.62 179 GLU A C 1
ATOM 1427 O O . GLU A 1 179 ? -3.684 17.957 10.184 1.00 93.62 179 GLU A O 1
ATOM 1432 N N . GLN A 1 180 ? -5.565 17.046 10.994 1.00 94.44 180 GLN A N 1
ATOM 1433 C CA . GLN A 1 180 ? -4.881 15.990 11.743 1.00 94.44 180 GLN A CA 1
ATOM 1434 C C . GLN A 1 180 ? -4.293 14.942 10.793 1.00 94.44 180 GLN A C 1
ATOM 1436 O O . GLN A 1 180 ? -3.206 14.425 11.049 1.00 94.44 180 GLN A O 1
ATOM 1441 N N . VAL A 1 181 ? -4.960 14.671 9.667 1.00 93.75 181 VAL A N 1
ATOM 1442 C CA . VAL A 1 181 ? -4.416 13.828 8.593 1.00 93.75 181 VAL A CA 1
ATOM 1443 C C . VAL A 1 181 ? -3.156 14.458 7.999 1.00 93.75 181 VAL A C 1
ATOM 1445 O O . VAL A 1 181 ? -2.129 13.787 7.913 1.00 93.75 181 VAL A O 1
ATOM 1448 N N . GLN A 1 182 ? -3.194 15.747 7.649 1.00 92.00 182 GLN A N 1
ATOM 1449 C CA . GLN A 1 182 ? -2.032 16.471 7.122 1.00 92.00 182 GLN A CA 1
ATOM 1450 C C . GLN A 1 182 ? -0.876 16.508 8.128 1.00 92.00 182 GLN A C 1
ATOM 1452 O O . GLN A 1 182 ? 0.259 16.203 7.761 1.00 92.00 182 GLN A O 1
ATOM 1457 N N . SER A 1 183 ? -1.161 16.814 9.397 1.00 91.31 183 SER A N 1
ATOM 1458 C CA . SER A 1 183 ? -0.169 16.809 10.477 1.00 91.31 183 SER A CA 1
ATOM 1459 C C . SER A 1 183 ? 0.470 15.429 10.659 1.00 91.31 183 SER A C 1
ATOM 1461 O O . SER A 1 183 ? 1.696 15.314 10.731 1.00 91.31 183 SER A O 1
ATOM 1463 N N . SER A 1 184 ? -0.338 14.364 10.649 1.00 90.69 184 SER A N 1
ATOM 1464 C CA . SER A 1 184 ? 0.138 12.980 10.737 1.00 90.69 184 SER A CA 1
ATOM 1465 C C . SER A 1 184 ? 1.045 12.607 9.557 1.00 90.69 184 SER A C 1
ATOM 1467 O O . SER A 1 184 ? 2.149 12.096 9.766 1.00 90.69 184 SER A O 1
ATOM 1469 N N . SER A 1 185 ? 0.636 12.928 8.324 1.00 90.62 185 SER A N 1
ATOM 1470 C CA . SER A 1 185 ? 1.438 12.701 7.113 1.00 90.62 185 SER A CA 1
ATOM 1471 C C . SER A 1 185 ? 2.760 13.469 7.150 1.00 90.62 185 SER A C 1
ATOM 1473 O O . SER A 1 185 ? 3.822 12.886 6.929 1.00 90.62 185 SER A O 1
ATOM 1475 N N . PHE A 1 186 ? 2.727 14.758 7.501 1.00 90.12 186 PHE A N 1
ATOM 1476 C CA . PHE A 1 186 ? 3.934 15.573 7.628 1.00 90.12 186 PHE A CA 1
ATOM 1477 C C . PHE A 1 186 ? 4.882 15.007 8.691 1.00 90.12 186 PHE A C 1
ATOM 1479 O O . PHE A 1 186 ? 6.076 14.842 8.442 1.00 90.12 186 PHE A O 1
ATOM 1486 N N . ARG A 1 187 ? 4.353 14.630 9.861 1.00 89.06 187 ARG A N 1
ATOM 1487 C CA . ARG A 1 187 ? 5.140 14.039 10.949 1.00 89.06 187 ARG A CA 1
ATOM 1488 C C . ARG A 1 187 ? 5.807 12.735 10.528 1.00 89.06 187 ARG A C 1
ATOM 1490 O O . ARG A 1 187 ? 6.979 12.539 10.847 1.00 89.06 187 ARG A O 1
ATOM 1497 N N . GLN A 1 188 ? 5.093 11.860 9.820 1.00 89.06 188 GLN A N 1
ATOM 1498 C CA . GLN A 1 188 ? 5.666 10.621 9.296 1.00 89.06 188 GLN A CA 1
ATOM 1499 C C . GLN A 1 188 ? 6.827 10.918 8.343 1.00 89.06 188 GLN A C 1
ATOM 1501 O O . GLN A 1 188 ? 7.921 10.389 8.539 1.00 89.06 188 GLN A O 1
ATOM 1506 N N . ILE A 1 189 ? 6.609 11.797 7.360 1.00 89.75 189 ILE A N 1
ATOM 1507 C CA . ILE A 1 189 ? 7.630 12.164 6.372 1.00 89.75 189 ILE A CA 1
ATOM 1508 C C . ILE A 1 189 ? 8.872 12.719 7.074 1.00 89.75 189 ILE A C 1
ATOM 1510 O O . ILE A 1 189 ? 9.984 12.272 6.801 1.00 89.75 189 ILE A O 1
ATOM 1514 N N . MET A 1 190 ? 8.692 13.632 8.031 1.00 88.81 190 MET A N 1
ATOM 1515 C CA . MET A 1 190 ? 9.797 14.219 8.792 1.00 88.81 190 MET A CA 1
ATOM 1516 C C . MET A 1 190 ? 10.533 13.187 9.654 1.00 88.81 190 MET A C 1
ATOM 1518 O O . MET A 1 190 ? 11.762 13.213 9.735 1.00 88.81 190 MET A O 1
ATOM 1522 N N . ALA A 1 191 ? 9.812 12.253 10.281 1.00 88.19 191 ALA A N 1
ATOM 1523 C CA . ALA A 1 191 ? 10.416 11.183 11.069 1.00 88.19 191 ALA A CA 1
ATOM 1524 C C . ALA A 1 191 ? 11.250 10.229 10.198 1.00 88.19 191 ALA A C 1
ATOM 1526 O O . ALA A 1 191 ? 12.355 9.853 10.595 1.00 88.19 191 ALA A O 1
ATOM 1527 N N . SER A 1 192 ? 10.758 9.869 9.011 1.00 88.12 192 SER A N 1
ATOM 1528 C CA . SER A 1 192 ? 11.492 9.058 8.033 1.00 88.12 192 SER A CA 1
ATOM 1529 C C . SER A 1 192 ? 12.690 9.811 7.451 1.00 88.12 192 SER A C 1
ATOM 1531 O O . SER A 1 192 ? 13.790 9.263 7.419 1.00 88.12 192 SER A O 1
ATOM 1533 N N . ALA A 1 193 ? 12.529 11.089 7.095 1.00 85.75 193 ALA A N 1
ATOM 1534 C CA . ALA A 1 193 ? 13.608 11.938 6.592 1.00 85.75 193 ALA A CA 1
ATOM 1535 C C . ALA A 1 193 ? 14.744 12.097 7.615 1.00 85.75 193 ALA A C 1
ATOM 1537 O O . ALA A 1 193 ? 15.917 11.983 7.267 1.00 85.75 193 ALA A O 1
ATOM 1538 N N . LYS A 1 194 ? 14.417 12.281 8.903 1.00 84.62 194 LYS A N 1
ATOM 1539 C CA . LYS A 1 194 ? 15.419 12.390 9.977 1.00 84.62 194 LYS A CA 1
ATOM 1540 C C . LYS A 1 194 ? 16.287 11.133 10.098 1.00 84.62 194 LYS A C 1
ATOM 1542 O O . LYS A 1 194 ? 17.473 11.244 10.398 1.00 84.62 194 LYS A O 1
ATOM 1547 N N . LYS A 1 195 ? 15.719 9.946 9.854 1.00 78.25 195 LYS A N 1
ATOM 1548 C CA . LYS A 1 195 ? 16.461 8.673 9.879 1.00 78.25 195 LYS A CA 1
ATOM 1549 C C . LYS A 1 195 ? 17.451 8.535 8.721 1.00 78.25 195 LYS A C 1
ATOM 1551 O O . LYS A 1 195 ? 18.401 7.772 8.855 1.00 78.25 195 LYS A O 1
ATOM 1556 N N . ALA A 1 196 ? 17.263 9.275 7.626 1.00 72.44 196 ALA A N 1
ATOM 1557 C CA . ALA A 1 196 ? 18.183 9.260 6.492 1.00 72.44 196 ALA A CA 1
ATOM 1558 C C . ALA A 1 196 ? 19.578 9.797 6.858 1.00 72.44 196 ALA A C 1
ATOM 1560 O O . ALA A 1 196 ? 20.563 9.410 6.238 1.00 72.44 196 ALA A O 1
ATOM 1561 N N . GLY A 1 197 ? 19.675 10.680 7.863 1.00 66.62 197 GLY A N 1
ATOM 1562 C CA . GLY A 1 197 ? 20.952 11.213 8.351 1.00 66.62 197 GLY A CA 1
ATOM 1563 C C . GLY A 1 197 ? 21.742 12.031 7.320 1.00 66.62 197 GLY A C 1
ATOM 1564 O O . GLY A 1 197 ? 22.939 12.236 7.505 1.00 66.62 197 GLY A O 1
ATOM 1565 N N . THR A 1 198 ? 21.112 12.479 6.228 1.00 62.06 198 THR A N 1
ATOM 1566 C CA . THR A 1 198 ? 21.799 13.127 5.104 1.00 62.06 198 THR A CA 1
ATOM 1567 C C . THR A 1 198 ? 21.701 14.650 5.154 1.00 62.06 198 THR A C 1
ATOM 1569 O O . THR A 1 198 ? 20.642 15.199 5.438 1.00 62.06 198 THR A O 1
ATOM 1572 N N . SER A 1 199 ? 22.782 15.337 4.776 1.00 57.94 199 SER A N 1
ATOM 1573 C CA . SER A 1 199 ? 22.803 16.782 4.486 1.00 57.94 199 SER A CA 1
ATOM 1574 C C . SER A 1 199 ? 22.230 17.142 3.104 1.00 57.94 199 SER A C 1
ATOM 1576 O O . SER A 1 199 ? 22.112 18.320 2.776 1.00 57.94 199 SER A O 1
ATOM 1578 N N . GLN A 1 200 ? 21.893 16.141 2.284 1.00 63.34 200 GLN A N 1
ATOM 1579 C CA . GLN A 1 200 ? 21.263 16.305 0.972 1.00 63.34 200 GLN A CA 1
ATOM 1580 C C . GLN A 1 200 ? 19.754 16.555 1.092 1.00 63.34 200 GLN A C 1
ATOM 1582 O O . GLN A 1 200 ? 19.117 16.119 2.052 1.00 63.34 200 GLN A O 1
ATOM 1587 N N . GLY A 1 201 ? 19.180 17.238 0.095 1.00 70.31 201 GLY A N 1
ATOM 1588 C CA . GLY A 1 201 ? 17.737 17.453 0.002 1.00 70.31 201 GLY A CA 1
ATOM 1589 C C . GLY A 1 201 ? 16.975 16.127 -0.069 1.00 70.31 201 GLY A C 1
ATOM 1590 O O . GLY A 1 201 ? 17.301 15.261 -0.878 1.00 70.31 201 GLY A O 1
ATOM 1591 N N . VAL A 1 202 ? 15.966 15.971 0.788 1.00 82.06 202 VAL A N 1
ATOM 1592 C CA . VAL A 1 202 ? 15.115 14.776 0.839 1.00 82.06 202 VAL A CA 1
ATOM 1593 C C . VAL A 1 202 ? 13.914 14.983 -0.078 1.00 82.06 202 VAL A C 1
ATOM 1595 O O . VAL A 1 202 ? 13.113 15.892 0.137 1.00 82.06 202 VAL A O 1
ATOM 1598 N N . GLY A 1 203 ? 13.785 14.140 -1.100 1.00 85.25 203 GLY A N 1
ATOM 1599 C CA . GLY A 1 203 ? 12.593 14.078 -1.940 1.00 85.25 203 GLY A CA 1
ATOM 1600 C C . GLY A 1 203 ? 11.489 13.251 -1.283 1.00 85.25 203 GLY A C 1
ATOM 1601 O O . GLY A 1 203 ? 11.748 12.408 -0.422 1.00 85.25 203 GLY A O 1
ATOM 1602 N N . THR A 1 204 ? 10.248 13.445 -1.719 1.00 87.88 204 THR A N 1
ATOM 1603 C CA . THR A 1 204 ? 9.138 12.555 -1.360 1.00 87.88 204 THR A CA 1
ATOM 1604 C C . THR A 1 204 ? 8.584 11.875 -2.603 1.00 87.88 204 THR A C 1
ATOM 1606 O O . THR A 1 204 ? 8.709 12.392 -3.712 1.00 87.88 204 THR A O 1
ATOM 1609 N N . MET A 1 205 ? 7.979 10.705 -2.420 1.00 87.19 205 MET A N 1
ATOM 1610 C CA . MET A 1 205 ? 7.253 10.002 -3.473 1.00 87.19 205 MET A CA 1
ATOM 1611 C C . MET A 1 205 ? 5.939 9.444 -2.940 1.00 87.19 205 MET A C 1
ATOM 1613 O O . MET A 1 205 ? 5.812 9.151 -1.749 1.00 87.19 205 MET A O 1
ATOM 1617 N N . SER A 1 206 ? 4.999 9.213 -3.843 1.00 86.94 206 SER A N 1
ATOM 1618 C CA . SER A 1 206 ? 3.787 8.454 -3.581 1.00 86.94 206 SER A CA 1
ATOM 1619 C C . SER A 1 206 ? 3.750 7.204 -4.459 1.00 86.94 206 SER A C 1
ATOM 1621 O O . SER A 1 206 ? 4.231 7.207 -5.591 1.00 86.94 206 SER A O 1
ATOM 1623 N N . ILE A 1 207 ? 3.174 6.128 -3.929 1.00 85.88 207 ILE A N 1
ATOM 1624 C CA . ILE A 1 207 ? 2.725 4.979 -4.720 1.00 85.88 207 ILE A CA 1
ATOM 1625 C C . ILE A 1 207 ? 1.212 5.034 -4.902 1.00 85.88 207 ILE A C 1
ATOM 1627 O O . ILE A 1 207 ? 0.492 5.605 -4.081 1.00 85.88 207 ILE A O 1
ATOM 1631 N N . ASN A 1 208 ? 0.716 4.413 -5.966 1.00 83.00 208 ASN A N 1
ATOM 1632 C CA . ASN A 1 208 ? -0.713 4.350 -6.234 1.00 83.00 208 ASN A CA 1
ATOM 1633 C C . ASN A 1 208 ? -1.401 3.273 -5.371 1.00 83.00 208 ASN A C 1
ATOM 1635 O O . ASN A 1 208 ? -1.877 2.271 -5.894 1.00 83.00 208 ASN A O 1
ATOM 1639 N N . ALA A 1 209 ? -1.410 3.465 -4.050 1.00 87.44 209 ALA A N 1
ATOM 1640 C CA . ALA A 1 209 ? -1.940 2.490 -3.102 1.00 87.44 209 ALA A CA 1
ATOM 1641 C C . ALA A 1 209 ? -3.466 2.325 -3.229 1.00 87.44 209 ALA A C 1
ATOM 1643 O O . ALA A 1 209 ? -4.208 3.307 -3.273 1.00 87.44 209 ALA A O 1
ATOM 1644 N N . ILE A 1 210 ? -3.940 1.081 -3.185 1.00 91.25 210 ILE A N 1
ATOM 1645 C CA . ILE A 1 210 ? -5.340 0.646 -3.239 1.00 91.25 210 ILE A CA 1
ATOM 1646 C C . ILE A 1 210 ? -6.196 1.384 -2.204 1.00 91.25 210 ILE A C 1
ATOM 1648 O O . ILE A 1 210 ? -7.320 1.790 -2.500 1.00 91.25 210 ILE A O 1
ATOM 1652 N N . LEU A 1 211 ? -5.672 1.586 -0.991 1.00 89.19 211 LEU A N 1
ATOM 1653 C CA . LEU A 1 211 ? -6.377 2.321 0.064 1.00 89.19 211 LEU A CA 1
ATOM 1654 C C . LEU A 1 211 ? -6.414 3.839 -0.184 1.00 89.19 211 LEU A C 1
ATOM 1656 O O . LEU A 1 211 ? -7.403 4.479 0.174 1.00 89.19 211 LEU A O 1
ATOM 1660 N N . GLY A 1 212 ? -5.398 4.403 -0.846 1.00 73.62 212 GLY A N 1
ATOM 1661 C CA . GLY A 1 212 ? -5.332 5.823 -1.214 1.00 73.62 212 GLY A CA 1
ATOM 1662 C C . GLY A 1 212 ? -6.237 6.195 -2.398 1.00 73.62 212 GLY A C 1
ATOM 1663 O O . GLY A 1 212 ? -6.740 7.319 -2.475 1.00 73.62 212 GLY A O 1
ATOM 1664 N N . GLN A 1 213 ? -6.528 5.231 -3.280 1.00 58.47 213 GLN A N 1
ATOM 1665 C CA . GLN A 1 213 ? -7.461 5.381 -4.408 1.00 58.47 213 GLN A CA 1
ATOM 1666 C C . GLN A 1 213 ? -8.934 5.495 -3.979 1.00 58.47 213 GLN A C 1
ATOM 1668 O O . GLN A 1 213 ? -9.774 5.908 -4.772 1.00 58.47 213 GLN A O 1
ATOM 1673 N N . GLY A 1 214 ? -9.264 5.189 -2.719 1.00 49.44 214 GLY A N 1
ATOM 1674 C CA . GLY A 1 214 ? -10.629 5.270 -2.186 1.00 49.44 214 GLY A CA 1
ATOM 1675 C C . GLY A 1 214 ? -11.208 6.689 -2.081 1.00 49.44 214 GLY A C 1
ATOM 1676 O O . GLY A 1 214 ? -12.310 6.849 -1.563 1.00 49.44 214 GLY A O 1
ATOM 1677 N N . SER A 1 215 ? -10.492 7.720 -2.536 1.00 42.88 215 SER A N 1
ATOM 1678 C CA . SER A 1 215 ? -10.959 9.112 -2.582 1.00 42.88 215 SER A CA 1
ATOM 1679 C C . SER A 1 215 ? -11.721 9.466 -3.870 1.00 42.88 215 SER A C 1
ATOM 1681 O O . SER A 1 215 ? -12.494 10.422 -3.859 1.00 42.88 215 SER A O 1
ATOM 1683 N N . SER A 1 216 ? -11.583 8.684 -4.949 1.00 50.03 216 SER A N 1
ATOM 1684 C CA . SER A 1 216 ? -12.410 8.813 -6.157 1.00 50.03 216 SER A CA 1
ATOM 1685 C C . SER A 1 216 ? -13.628 7.881 -6.099 1.00 50.03 216 SER A C 1
ATOM 1687 O O . SER A 1 216 ? -13.573 6.799 -5.513 1.00 50.03 216 SER A O 1
ATOM 1689 N N . ILE A 1 217 ? -14.746 8.300 -6.706 1.00 50.16 217 ILE A N 1
ATOM 1690 C CA . ILE A 1 217 ? -16.002 7.523 -6.744 1.00 50.16 217 ILE A CA 1
ATOM 1691 C C . ILE A 1 217 ? -15.760 6.137 -7.378 1.00 50.16 217 ILE A C 1
ATOM 1693 O O . ILE A 1 217 ? -16.202 5.129 -6.839 1.00 50.16 217 ILE A O 1
ATOM 1697 N N . GLU A 1 218 ? -14.953 6.069 -8.441 1.00 52.41 218 GLU A N 1
ATOM 1698 C CA . GLU A 1 218 ? -14.605 4.823 -9.144 1.00 52.41 218 GLU A CA 1
ATOM 1699 C C . GLU A 1 218 ? -13.718 3.858 -8.335 1.00 52.41 218 GLU A C 1
ATOM 1701 O O . GLU A 1 218 ? -13.707 2.658 -8.605 1.00 52.41 218 GLU A O 1
ATOM 1706 N N . GLY A 1 219 ? -12.950 4.349 -7.356 1.00 59.25 219 GLY A N 1
ATOM 1707 C CA . GLY A 1 219 ? -12.095 3.514 -6.505 1.00 59.25 219 GLY A CA 1
ATOM 1708 C C . GLY A 1 219 ? -12.834 2.868 -5.328 1.00 59.25 219 GLY A C 1
ATOM 1709 O O . GLY A 1 219 ? -12.340 1.900 -4.751 1.00 59.25 219 GLY A O 1
ATOM 1710 N N . GLN A 1 220 ? -14.011 3.387 -4.956 1.00 59.59 220 GLN A N 1
ATOM 1711 C CA . GLN A 1 220 ? -14.772 2.918 -3.789 1.00 59.59 220 GLN A CA 1
ATOM 1712 C C . GLN A 1 220 ? -15.518 1.604 -4.050 1.00 59.59 220 GLN A C 1
ATOM 1714 O O . GLN A 1 220 ? -15.646 0.802 -3.126 1.00 59.59 220 GLN A O 1
ATOM 1719 N N . GLU A 1 221 ? -15.952 1.362 -5.288 1.00 69.06 221 GLU A N 1
ATOM 1720 C CA . GLU A 1 221 ? -16.770 0.194 -5.655 1.00 69.06 221 GLU A CA 1
ATOM 1721 C C . GLU A 1 221 ? -15.949 -1.030 -6.090 1.00 69.06 221 GLU A C 1
ATOM 1723 O O . GLU A 1 221 ? -16.461 -2.148 -6.087 1.00 69.06 221 GLU A O 1
ATOM 1728 N N . LYS A 1 222 ? -14.667 -0.839 -6.425 1.00 83.25 222 LYS A N 1
ATOM 1729 C CA . LYS A 1 222 ? -13.789 -1.909 -6.917 1.00 83.25 222 LYS A CA 1
ATOM 1730 C C . LYS A 1 222 ? -13.488 -2.940 -5.838 1.00 83.25 222 LYS A C 1
ATOM 1732 O O . LYS A 1 222 ? -13.046 -2.585 -4.741 1.00 83.25 222 LYS A O 1
ATOM 1737 N N . ARG A 1 223 ? -13.656 -4.220 -6.158 1.00 92.50 223 ARG A N 1
ATOM 1738 C CA . ARG A 1 223 ? -13.199 -5.323 -5.305 1.00 92.50 223 ARG A CA 1
ATOM 1739 C C . ARG A 1 223 ? -11.682 -5.451 -5.390 1.00 92.50 223 ARG A C 1
ATOM 1741 O O . ARG A 1 223 ? -11.038 -4.893 -6.279 1.00 92.50 223 ARG A O 1
ATOM 1748 N N . LEU A 1 224 ? -11.090 -6.186 -4.455 1.00 93.81 224 LEU A N 1
ATOM 1749 C CA . LEU A 1 224 ? -9.651 -6.425 -4.426 1.00 93.81 224 LEU A CA 1
ATOM 1750 C C . LEU A 1 224 ? -9.166 -7.025 -5.748 1.00 93.81 224 LEU A C 1
ATOM 1752 O O . LEU A 1 224 ? -8.133 -6.603 -6.251 1.00 93.81 224 LEU A O 1
ATOM 1756 N N . GLU A 1 225 ? -9.928 -7.947 -6.336 1.00 93.38 225 GLU A N 1
ATOM 1757 C CA . GLU A 1 225 ? -9.578 -8.570 -7.615 1.00 93.38 225 GLU A CA 1
ATOM 1758 C C . GLU A 1 225 ? -9.416 -7.549 -8.755 1.00 93.38 225 GLU A C 1
ATOM 1760 O O . GLU A 1 225 ? -8.439 -7.631 -9.498 1.00 93.38 225 GLU A O 1
ATOM 1765 N N . ASP A 1 226 ? -10.269 -6.523 -8.822 1.00 90.50 226 ASP A N 1
ATOM 1766 C CA . ASP A 1 226 ? -10.149 -5.446 -9.815 1.00 90.50 226 ASP A CA 1
ATOM 1767 C C . ASP A 1 226 ? -8.855 -4.645 -9.623 1.00 90.50 226 ASP A C 1
ATOM 1769 O O . ASP A 1 226 ? -8.189 -4.251 -10.583 1.00 90.50 226 ASP A O 1
ATOM 1773 N N . HIS A 1 227 ? -8.469 -4.410 -8.367 1.00 90.56 227 HIS A N 1
ATOM 1774 C CA . HIS A 1 227 ? -7.204 -3.752 -8.061 1.00 90.56 227 HIS A CA 1
ATOM 1775 C C . HIS A 1 227 ? -6.002 -4.620 -8.413 1.00 90.56 227 HIS A C 1
ATOM 1777 O O . HIS A 1 227 ? -5.014 -4.084 -8.906 1.00 90.56 227 HIS A O 1
ATOM 1783 N N . LEU A 1 228 ? -6.075 -5.936 -8.202 1.00 91.62 228 LEU A N 1
ATOM 1784 C CA . LEU A 1 228 ? -4.981 -6.843 -8.546 1.00 91.62 228 LEU A CA 1
ATOM 1785 C C . LEU A 1 228 ? -4.645 -6.792 -10.036 1.00 91.62 228 LEU A C 1
ATOM 1787 O O . LEU A 1 228 ? -3.464 -6.808 -10.362 1.00 91.62 228 LEU A O 1
ATOM 1791 N N . VAL A 1 229 ? -5.641 -6.650 -10.918 1.00 88.50 229 VAL A N 1
ATOM 1792 C CA . VAL A 1 229 ? -5.411 -6.455 -12.362 1.00 88.50 229 VAL A CA 1
ATOM 1793 C C . VAL A 1 229 ? -4.569 -5.201 -12.619 1.00 88.50 229 VAL A C 1
ATOM 1795 O O . VAL A 1 229 ? -3.609 -5.243 -13.383 1.00 88.50 229 VAL A O 1
ATOM 1798 N N . LEU A 1 230 ? -4.884 -4.092 -11.943 1.00 86.06 230 LEU A N 1
ATOM 1799 C CA . LEU A 1 230 ? -4.144 -2.834 -12.083 1.00 86.06 230 LEU A CA 1
ATOM 1800 C C . LEU A 1 230 ? -2.729 -2.920 -11.499 1.00 86.06 230 LEU A C 1
ATOM 1802 O O . LEU A 1 230 ? -1.786 -2.385 -12.083 1.00 86.06 230 LEU A O 1
ATOM 1806 N N . VAL A 1 231 ? -2.574 -3.582 -10.348 1.00 86.69 231 VAL A N 1
ATOM 1807 C CA . VAL A 1 231 ? -1.258 -3.807 -9.738 1.00 86.69 231 VAL A CA 1
ATOM 1808 C C . VAL A 1 231 ? -0.402 -4.691 -10.643 1.00 86.69 231 VAL A C 1
ATOM 1810 O O . VAL A 1 231 ? 0.777 -4.397 -10.830 1.00 86.69 231 VAL A O 1
ATOM 1813 N N . ASP A 1 232 ? -0.973 -5.739 -11.235 1.00 86.19 232 ASP A N 1
ATOM 1814 C CA . ASP A 1 232 ? -0.249 -6.652 -12.119 1.00 86.19 232 ASP A CA 1
ATOM 1815 C C . ASP A 1 232 ? 0.167 -5.983 -13.437 1.00 86.19 232 ASP A C 1
ATOM 1817 O O . ASP A 1 232 ? 1.337 -6.046 -13.814 1.00 86.19 232 ASP A O 1
ATOM 1821 N N . ASP A 1 233 ? -0.729 -5.218 -14.070 1.00 80.44 233 ASP A N 1
ATOM 1822 C CA . ASP A 1 233 ? -0.389 -4.400 -15.244 1.00 80.44 233 ASP A CA 1
ATOM 1823 C C . ASP A 1 233 ? 0.743 -3.409 -14.922 1.00 80.44 233 ASP A C 1
ATOM 1825 O O . ASP A 1 233 ? 1.736 -3.308 -15.647 1.00 80.44 233 ASP A O 1
ATOM 1829 N N . MET A 1 234 ? 0.668 -2.731 -13.771 1.00 78.75 234 MET A N 1
ATOM 1830 C CA . MET A 1 234 ? 1.732 -1.828 -13.332 1.00 78.75 234 MET A CA 1
ATOM 1831 C C . MET A 1 234 ? 3.058 -2.571 -13.100 1.00 78.75 234 MET A C 1
ATOM 1833 O O . MET A 1 234 ? 4.109 -2.068 -13.502 1.00 78.75 234 MET A O 1
ATOM 1837 N N . ARG A 1 235 ? 3.040 -3.773 -12.505 1.00 79.00 235 ARG A N 1
ATOM 1838 C CA . ARG A 1 235 ? 4.243 -4.609 -12.337 1.00 79.00 235 ARG A CA 1
ATOM 1839 C C . ARG A 1 235 ? 4.870 -4.965 -13.677 1.00 79.00 235 ARG A C 1
ATOM 1841 O O . ARG A 1 235 ? 6.089 -4.863 -13.802 1.00 79.00 235 ARG A O 1
ATOM 1848 N N . ILE A 1 236 ? 4.059 -5.356 -14.658 1.00 74.56 236 ILE A N 1
ATOM 1849 C CA . ILE A 1 236 ? 4.524 -5.708 -16.004 1.00 74.56 236 ILE A CA 1
ATOM 1850 C C . ILE A 1 236 ? 5.161 -4.486 -16.670 1.00 74.56 236 ILE A C 1
ATOM 1852 O O . ILE A 1 236 ? 6.295 -4.566 -17.140 1.00 74.56 236 ILE A O 1
ATOM 1856 N N . ARG A 1 237 ? 4.492 -3.327 -16.645 1.00 69.62 237 ARG A N 1
ATOM 1857 C CA . ARG A 1 237 ? 5.027 -2.080 -17.221 1.00 69.62 237 ARG A CA 1
ATOM 1858 C C . ARG A 1 237 ? 6.351 -1.669 -16.581 1.00 69.62 237 ARG A C 1
ATOM 1860 O O . ARG A 1 237 ? 7.298 -1.340 -17.291 1.00 69.62 237 ARG A O 1
ATOM 1867 N N . LEU A 1 238 ? 6.435 -1.706 -15.252 1.00 69.44 238 LEU A N 1
ATOM 1868 C CA . LEU A 1 238 ? 7.644 -1.332 -14.513 1.00 69.44 238 LEU A CA 1
ATOM 1869 C C . LEU A 1 238 ? 8.778 -2.350 -14.689 1.00 69.44 238 LEU A C 1
ATOM 1871 O O . LEU A 1 238 ? 9.938 -1.952 -14.780 1.00 69.44 238 LEU A O 1
ATOM 1875 N N . GLY A 1 239 ? 8.454 -3.642 -14.774 1.00 64.88 239 GLY A N 1
ATOM 1876 C CA . GLY A 1 239 ? 9.409 -4.704 -15.090 1.00 64.88 239 GLY A CA 1
ATOM 1877 C C . GLY A 1 239 ? 10.014 -4.521 -16.479 1.00 64.88 239 GLY A C 1
ATOM 1878 O O . GLY A 1 239 ? 11.235 -4.469 -16.608 1.00 64.88 239 GLY A O 1
ATOM 1879 N N . ASN A 1 240 ? 9.168 -4.299 -17.488 1.00 61.53 240 ASN A N 1
ATOM 1880 C CA . ASN A 1 240 ? 9.602 -4.038 -18.861 1.00 61.53 240 ASN A CA 1
ATOM 1881 C C . ASN A 1 240 ? 10.451 -2.761 -18.958 1.00 61.53 240 ASN A C 1
ATOM 1883 O O . ASN A 1 240 ? 11.465 -2.751 -19.649 1.00 61.53 240 ASN A O 1
ATOM 1887 N N . LEU A 1 241 ? 10.083 -1.693 -18.238 1.00 59.41 241 LEU A N 1
ATOM 1888 C CA . LEU A 1 241 ? 10.887 -0.468 -18.160 1.00 59.41 241 LEU A CA 1
ATOM 1889 C C . LEU A 1 241 ? 12.255 -0.720 -17.518 1.00 59.41 241 LEU A C 1
ATOM 1891 O O . LEU A 1 241 ? 13.251 -0.162 -17.969 1.00 59.41 241 LEU A O 1
ATOM 1895 N N . GLN A 1 242 ? 12.329 -1.553 -16.479 1.00 56.44 242 GLN A N 1
ATOM 1896 C CA . GLN A 1 242 ? 13.600 -1.883 -15.840 1.00 56.44 242 GLN A CA 1
ATOM 1897 C C . GLN A 1 242 ? 14.491 -2.731 -16.748 1.00 56.44 242 GLN A C 1
ATOM 1899 O O . GLN A 1 242 ? 15.683 -2.456 -16.838 1.00 56.44 242 GLN A O 1
ATOM 1904 N N . GLU A 1 243 ? 13.939 -3.750 -17.410 1.00 56.25 243 GLU A N 1
ATOM 1905 C CA . GLU A 1 243 ? 14.676 -4.541 -18.402 1.00 56.25 243 GLU A CA 1
ATOM 1906 C C . GLU A 1 243 ? 15.189 -3.651 -19.530 1.00 56.25 243 GLU A C 1
ATOM 1908 O O . GLU A 1 243 ? 16.372 -3.711 -19.859 1.00 56.25 243 GLU A O 1
ATOM 1913 N N . TYR A 1 244 ? 14.336 -2.747 -20.017 1.00 54.34 244 TYR A N 1
ATOM 1914 C CA . TYR A 1 244 ? 14.698 -1.721 -20.982 1.00 54.34 244 TYR A CA 1
ATOM 1915 C C . TYR A 1 244 ? 15.881 -0.874 -20.485 1.00 54.34 244 TYR A C 1
ATOM 1917 O O . TYR A 1 244 ? 16.920 -0.836 -21.139 1.00 54.34 244 TYR A O 1
ATOM 1925 N N . PHE A 1 245 ? 15.801 -0.267 -19.295 1.00 52.25 245 PHE A N 1
ATOM 1926 C CA . PHE A 1 245 ? 16.903 0.537 -18.749 1.00 52.25 245 PHE A CA 1
ATOM 1927 C C . PHE A 1 245 ? 18.180 -0.278 -18.508 1.00 52.25 245 PHE A C 1
ATOM 1929 O O . PHE A 1 245 ? 19.268 0.204 -18.810 1.00 52.25 245 PHE A O 1
ATOM 1936 N N . ASN A 1 246 ? 18.068 -1.509 -18.006 1.00 52.19 246 ASN A N 1
ATOM 1937 C CA . ASN A 1 246 ? 19.213 -2.387 -17.757 1.00 52.19 246 ASN A CA 1
ATOM 1938 C C . ASN A 1 246 ? 19.937 -2.765 -19.061 1.00 52.19 246 ASN A C 1
ATOM 1940 O O . ASN A 1 246 ? 21.164 -2.838 -19.082 1.00 52.19 246 ASN A O 1
ATOM 1944 N N . GLN A 1 247 ? 19.200 -2.972 -20.156 1.00 49.41 247 GLN A N 1
ATOM 1945 C CA . GLN A 1 247 ? 19.767 -3.269 -21.476 1.00 49.41 247 GLN A CA 1
ATOM 1946 C C . GLN A 1 247 ? 20.471 -2.055 -22.090 1.00 49.41 247 GLN A C 1
ATOM 1948 O O . GLN A 1 247 ? 21.500 -2.215 -22.742 1.00 49.41 247 GLN A O 1
ATOM 1953 N N . MET A 1 248 ? 19.992 -0.837 -21.814 1.00 47.78 248 MET A N 1
ATOM 1954 C CA . MET A 1 248 ? 20.685 0.404 -22.198 1.00 47.78 248 MET A CA 1
ATOM 1955 C C . MET A 1 248 ? 21.948 0.690 -21.370 1.00 47.78 248 MET A C 1
ATOM 1957 O O . MET A 1 248 ? 22.690 1.619 -21.674 1.00 47.78 248 MET A O 1
ATOM 1961 N N . GLN A 1 249 ? 22.187 -0.084 -20.308 1.00 45.22 249 GLN A N 1
ATOM 1962 C CA . GLN A 1 249 ? 23.284 0.091 -19.358 1.00 45.22 249 GLN A CA 1
ATOM 1963 C C . GLN A 1 249 ? 24.374 -0.973 -19.427 1.00 45.22 249 GLN A C 1
ATOM 1965 O O . GLN A 1 249 ? 25.267 -0.969 -18.579 1.00 45.22 249 GLN A O 1
ATOM 1970 N N . ALA A 1 250 ? 24.352 -1.869 -20.407 1.00 40.22 250 ALA A N 1
ATOM 1971 C CA . ALA A 1 250 ? 25.502 -2.722 -20.656 1.00 40.22 250 ALA A CA 1
ATOM 1972 C C . ALA A 1 250 ? 26.430 -2.037 -21.674 1.00 40.22 250 ALA A C 1
ATOM 1974 O O . ALA A 1 250 ? 26.258 -2.259 -22.871 1.00 40.22 250 ALA A O 1
ATOM 1975 N N . PRO A 1 251 ? 27.460 -1.260 -21.266 1.00 43.22 251 PRO A N 1
ATOM 1976 C CA . PRO A 1 251 ? 28.539 -0.881 -22.167 1.00 43.22 251 PRO A CA 1
ATOM 1977 C C . PRO A 1 251 ? 29.425 -2.110 -22.403 1.00 43.22 251 PRO A C 1
ATOM 1979 O O . PRO A 1 251 ? 30.565 -2.156 -21.956 1.00 43.22 251 PRO A O 1
ATOM 1982 N N . GLN A 1 252 ? 28.885 -3.148 -23.037 1.00 48.16 252 GLN A N 1
ATOM 1983 C CA . GLN A 1 252 ? 29.636 -4.313 -23.510 1.00 48.16 252 GLN A CA 1
ATOM 1984 C C . GLN A 1 252 ? 29.122 -4.778 -24.877 1.00 48.16 252 GLN A C 1
ATOM 1986 O O . GLN A 1 252 ? 29.051 -5.970 -25.164 1.00 48.16 252 GLN A O 1
ATOM 1991 N N . GLY A 1 253 ? 28.760 -3.823 -25.733 1.00 54.81 253 GLY A N 1
ATOM 1992 C CA . GLY A 1 253 ? 28.466 -4.066 -27.140 1.00 54.81 253 GLY A CA 1
ATOM 1993 C C . GLY A 1 253 ? 29.217 -3.070 -28.024 1.00 54.81 253 GLY A C 1
ATOM 1994 O O . GLY A 1 253 ? 29.430 -1.933 -27.595 1.00 54.81 253 GLY A O 1
ATOM 1995 N N . PRO A 1 254 ? 29.651 -3.471 -29.231 1.00 59.09 254 PRO A N 1
ATOM 1996 C CA . PRO A 1 254 ? 30.156 -2.525 -30.217 1.00 59.09 254 PRO A CA 1
ATOM 1997 C C . PRO A 1 254 ? 29.082 -1.471 -30.513 1.00 59.09 254 PRO A C 1
ATOM 1999 O O . PRO A 1 254 ? 27.895 -1.783 -30.584 1.00 59.09 254 PRO A O 1
ATOM 2002 N N . ILE A 1 255 ? 29.499 -0.215 -30.657 1.00 71.25 255 ILE A N 1
ATOM 2003 C CA . ILE A 1 255 ? 28.608 0.872 -31.065 1.00 71.25 255 ILE A CA 1
ATOM 2004 C C . ILE A 1 255 ? 28.161 0.574 -32.497 1.00 71.25 255 ILE A C 1
ATOM 2006 O O . ILE A 1 255 ? 28.979 0.651 -33.409 1.00 71.25 255 ILE A O 1
ATOM 2010 N N . MET A 1 256 ? 26.885 0.230 -32.680 1.00 81.50 256 MET A N 1
ATOM 2011 C CA . MET A 1 256 ? 26.317 0.006 -34.008 1.00 81.50 256 MET A CA 1
ATOM 2012 C C . MET A 1 256 ? 26.077 1.349 -34.700 1.00 81.50 256 MET A C 1
ATOM 2014 O O . MET A 1 256 ? 25.503 2.270 -34.111 1.00 81.50 256 MET A O 1
ATOM 2018 N N . SER A 1 257 ? 26.497 1.448 -35.953 1.00 86.88 257 SER A N 1
ATOM 2019 C CA . SER A 1 257 ? 26.135 2.516 -36.883 1.00 86.88 257 SER A CA 1
ATOM 2020 C C . SER A 1 257 ? 24.667 2.400 -37.327 1.00 86.88 257 SER A C 1
ATOM 2022 O O . SER A 1 257 ? 24.074 1.318 -37.218 1.00 86.88 257 SER A O 1
ATOM 2024 N N . PRO A 1 258 ? 24.063 3.478 -37.863 1.00 88.88 258 PRO A N 1
ATOM 2025 C CA . PRO A 1 258 ? 22.703 3.419 -38.398 1.00 88.88 258 PRO A CA 1
ATOM 2026 C C . PRO A 1 258 ? 22.525 2.339 -39.477 1.00 88.88 258 PRO A C 1
ATOM 2028 O O . PRO A 1 258 ? 21.478 1.693 -39.531 1.00 88.88 258 PRO A O 1
ATOM 2031 N N . ASP A 1 259 ? 23.554 2.085 -40.290 1.00 88.62 259 ASP A N 1
ATOM 2032 C CA . ASP A 1 259 ? 23.539 1.039 -41.319 1.00 88.62 259 ASP A CA 1
ATOM 2033 C C . ASP A 1 259 ? 23.577 -0.379 -40.736 1.00 88.62 259 ASP A C 1
ATOM 2035 O O . ASP A 1 259 ? 22.821 -1.245 -41.175 1.00 88.62 259 ASP A O 1
ATOM 2039 N N . GLU A 1 260 ? 24.391 -0.623 -39.705 1.00 87.88 260 GLU A N 1
ATOM 2040 C CA . GLU A 1 260 ? 24.405 -1.919 -39.010 1.00 87.88 260 GLU A CA 1
ATOM 2041 C C . GLU A 1 260 ? 23.052 -2.211 -38.349 1.00 87.88 260 GLU A C 1
ATOM 2043 O O . GLU A 1 260 ? 22.574 -3.347 -38.355 1.00 87.88 260 GLU A O 1
ATOM 2048 N N . ILE A 1 261 ? 22.401 -1.174 -37.815 1.00 88.81 261 ILE A N 1
ATOM 2049 C CA . ILE A 1 261 ? 21.038 -1.264 -37.284 1.00 88.81 261 ILE A CA 1
ATOM 2050 C C . ILE A 1 261 ? 20.042 -1.587 -38.398 1.00 88.81 261 ILE A C 1
ATOM 2052 O O . ILE A 1 261 ? 19.206 -2.474 -38.216 1.00 88.81 261 ILE A O 1
ATOM 2056 N N . ARG A 1 262 ? 20.130 -0.917 -39.555 1.00 93.25 262 ARG A N 1
ATOM 2057 C CA . ARG A 1 262 ? 19.277 -1.215 -40.715 1.00 93.25 262 ARG A CA 1
ATOM 2058 C C . ARG A 1 262 ? 19.395 -2.675 -41.121 1.00 93.25 262 ARG A C 1
ATOM 2060 O O . ARG A 1 262 ? 18.374 -3.352 -41.236 1.00 93.25 262 ARG A O 1
ATOM 2067 N N . ASP A 1 263 ? 20.615 -3.161 -41.318 1.00 91.38 263 ASP A N 1
ATOM 2068 C CA . ASP A 1 263 ? 20.860 -4.523 -41.796 1.00 91.38 263 ASP A CA 1
ATOM 2069 C C . ASP A 1 263 ? 20.363 -5.565 -40.790 1.00 91.38 263 ASP A C 1
ATOM 2071 O O . ASP A 1 263 ? 19.764 -6.584 -41.158 1.00 91.38 263 ASP A O 1
ATOM 2075 N N . PHE A 1 264 ? 20.543 -5.286 -39.499 1.00 91.38 264 PHE A N 1
ATOM 2076 C CA . PHE A 1 264 ? 19.994 -6.111 -38.438 1.00 91.38 264 PHE A CA 1
ATOM 2077 C C . PHE A 1 264 ? 18.462 -6.169 -38.478 1.00 91.38 264 PHE A C 1
ATOM 2079 O O . PHE A 1 264 ? 17.885 -7.263 -38.480 1.00 91.38 264 PHE A O 1
ATOM 2086 N N . LEU A 1 265 ? 17.803 -5.009 -38.512 1.00 91.44 265 LEU A N 1
ATOM 2087 C CA . LEU A 1 265 ? 16.346 -4.925 -38.451 1.00 91.44 265 LEU A CA 1
ATOM 2088 C C . LEU A 1 265 ? 15.692 -5.501 -39.705 1.00 91.44 265 LEU A C 1
ATOM 2090 O O . LEU A 1 265 ? 14.731 -6.253 -39.571 1.00 91.44 265 LEU A O 1
ATOM 2094 N N . ALA A 1 266 ? 16.266 -5.277 -40.888 1.00 90.25 266 ALA A N 1
ATOM 2095 C CA . ALA A 1 266 ? 15.794 -5.886 -42.132 1.00 90.25 266 ALA A CA 1
ATOM 2096 C C . ALA A 1 266 ? 15.825 -7.425 -42.080 1.00 90.25 266 ALA A C 1
ATOM 2098 O O . ALA A 1 266 ? 14.946 -8.094 -42.622 1.00 90.25 266 ALA A O 1
ATOM 2099 N N . ARG A 1 267 ? 16.822 -8.005 -41.397 1.00 91.62 267 ARG A N 1
ATOM 2100 C CA . ARG A 1 267 ? 16.942 -9.460 -41.225 1.00 91.62 267 ARG A CA 1
ATOM 2101 C C . ARG A 1 267 ? 16.000 -10.017 -40.156 1.00 91.62 267 ARG A C 1
ATOM 2103 O O . ARG A 1 267 ? 15.534 -11.147 -40.296 1.00 91.62 267 ARG A O 1
ATOM 2110 N N . LYS A 1 268 ? 15.790 -9.296 -39.052 1.00 91.19 2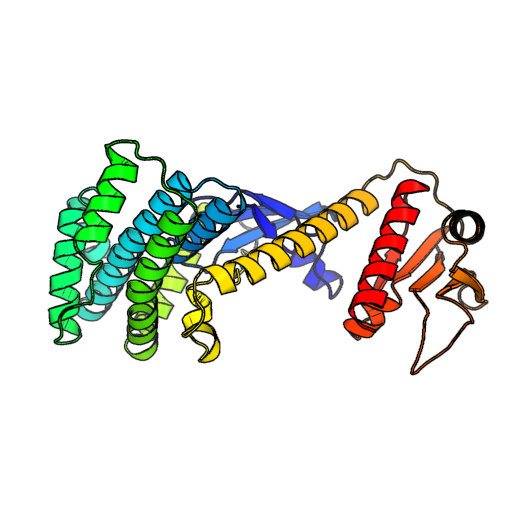68 LYS A N 1
ATOM 2111 C CA . LYS A 1 268 ? 15.051 -9.806 -37.880 1.00 91.19 268 LYS A CA 1
ATOM 2112 C C . LYS A 1 268 ? 13.569 -9.458 -37.868 1.00 91.19 268 LYS A C 1
ATOM 2114 O O . LYS A 1 268 ? 12.804 -10.216 -37.280 1.00 91.19 268 LYS A O 1
ATOM 2119 N N . PHE A 1 269 ? 13.189 -8.369 -38.521 1.00 91.94 269 PHE A N 1
ATOM 2120 C CA . PHE A 1 269 ? 11.831 -7.845 -38.577 1.00 91.94 269 PHE A CA 1
ATOM 2121 C C . PHE A 1 269 ? 11.461 -7.577 -40.040 1.00 91.94 269 PHE A C 1
ATOM 2123 O O . PHE A 1 269 ? 11.445 -6.423 -40.469 1.00 91.94 269 PHE A O 1
ATOM 2130 N N . PRO A 1 270 ? 11.206 -8.626 -40.843 1.00 90.00 270 PRO A N 1
ATOM 2131 C CA . PRO A 1 270 ? 10.894 -8.477 -42.266 1.00 90.00 270 PRO A CA 1
ATOM 2132 C C . PRO A 1 270 ? 9.617 -7.662 -42.533 1.00 90.00 270 PRO A C 1
ATOM 2134 O O . PRO A 1 270 ? 9.397 -7.204 -43.650 1.00 90.00 270 PRO A O 1
ATOM 2137 N N . GLU A 1 271 ? 8.764 -7.481 -41.524 1.00 90.75 271 GLU A N 1
ATOM 2138 C CA . GLU A 1 271 ? 7.595 -6.606 -41.571 1.00 90.75 271 GLU A CA 1
ATOM 2139 C C . GLU A 1 271 ? 7.930 -5.106 -41.494 1.00 90.75 271 GLU A C 1
ATOM 2141 O O . GLU A 1 271 ? 7.059 -4.273 -41.768 1.00 90.75 271 GLU A O 1
ATOM 2146 N N . LEU A 1 272 ? 9.161 -4.752 -41.108 1.00 93.25 272 LEU A N 1
ATOM 2147 C CA . LEU A 1 272 ? 9.615 -3.370 -41.042 1.00 93.25 272 LEU A CA 1
ATOM 2148 C C . LEU A 1 272 ? 10.205 -2.922 -42.378 1.00 93.25 272 LEU A C 1
ATOM 2150 O O . LEU A 1 272 ? 11.124 -3.533 -42.919 1.00 93.25 272 LEU A O 1
ATOM 2154 N N . VAL A 1 273 ? 9.710 -1.795 -42.878 1.00 93.81 273 VAL A N 1
ATOM 2155 C CA . VAL A 1 273 ? 10.234 -1.119 -44.062 1.00 93.81 273 VAL A CA 1
ATOM 2156 C C . VAL A 1 273 ? 11.172 -0.009 -43.608 1.00 93.81 273 VAL A C 1
ATOM 2158 O O . VAL A 1 273 ? 10.747 0.933 -42.936 1.00 93.81 273 VAL A O 1
ATOM 2161 N N . ALA A 1 274 ? 12.448 -0.128 -43.970 1.00 92.50 274 ALA A N 1
ATOM 2162 C CA . ALA A 1 274 ? 13.452 0.899 -43.725 1.00 92.50 274 ALA A CA 1
ATOM 2163 C C . ALA A 1 274 ? 13.394 1.974 -44.821 1.00 92.50 274 ALA A C 1
ATOM 2165 O O . ALA A 1 274 ? 13.392 1.659 -46.011 1.00 92.50 274 ALA A O 1
ATOM 2166 N N . VAL A 1 275 ? 13.362 3.240 -44.415 1.00 92.75 275 VAL A N 1
ATOM 2167 C CA . VAL A 1 275 ? 13.401 4.411 -45.296 1.00 92.75 275 VAL A CA 1
ATOM 2168 C C . VAL A 1 275 ? 14.557 5.295 -44.855 1.00 92.75 275 VAL A C 1
ATOM 2170 O O . VAL A 1 275 ? 14.697 5.588 -43.668 1.00 92.75 275 VAL A O 1
ATOM 2173 N N . GLU A 1 276 ? 15.385 5.696 -45.810 1.00 90.00 276 GLU A N 1
ATOM 2174 C CA . GLU A 1 276 ? 16.531 6.569 -45.568 1.00 90.00 276 GLU A CA 1
ATOM 2175 C C . GLU A 1 276 ? 16.071 7.969 -45.140 1.00 90.00 276 GLU A C 1
ATOM 2177 O O . GLU A 1 276 ? 15.060 8.492 -45.622 1.00 90.00 276 GLU A O 1
ATOM 2182 N N . HIS A 1 277 ? 16.809 8.566 -44.210 1.00 79.62 277 HIS A N 1
ATOM 2183 C CA . HIS A 1 277 ? 16.554 9.895 -43.679 1.00 79.62 277 HIS A CA 1
ATOM 2184 C C . HIS A 1 277 ? 17.848 10.706 -43.721 1.00 79.62 277 HIS A C 1
ATOM 2186 O O . HIS A 1 277 ? 18.850 10.276 -43.169 1.00 79.62 277 HIS A O 1
ATOM 2192 N N . ASN A 1 278 ? 17.814 11.881 -44.353 1.00 75.25 278 ASN A N 1
ATOM 2193 C CA . ASN A 1 278 ? 19.031 12.643 -44.683 1.00 75.25 278 ASN A CA 1
ATOM 2194 C C . ASN A 1 278 ? 19.317 13.833 -43.745 1.00 75.25 278 ASN A C 1
ATOM 2196 O O . ASN A 1 278 ? 20.182 14.647 -44.047 1.00 75.25 278 ASN A O 1
ATOM 2200 N N . ASP A 1 279 ? 18.541 14.015 -42.671 1.00 64.12 279 ASP A N 1
ATOM 2201 C CA . ASP A 1 279 ? 18.736 15.136 -41.739 1.00 64.12 279 ASP A CA 1
ATOM 2202 C C . ASP A 1 279 ? 18.007 14.888 -40.403 1.00 64.12 279 ASP A C 1
ATOM 2204 O O . ASP A 1 279 ? 16.797 15.129 -40.315 1.00 64.12 279 ASP A O 1
ATOM 2208 N N . PRO A 1 280 ? 18.702 14.388 -39.366 1.00 68.50 280 PRO A N 1
ATOM 2209 C CA . PRO A 1 280 ? 20.062 13.831 -39.398 1.00 68.50 280 PRO A CA 1
ATOM 2210 C C . PRO A 1 280 ? 20.145 12.516 -40.199 1.00 68.50 280 PRO A C 1
ATOM 2212 O O . PRO A 1 280 ? 19.150 11.797 -40.313 1.00 68.50 280 PRO A O 1
ATOM 2215 N N . ASP A 1 281 ? 21.332 12.206 -40.734 1.00 80.75 281 ASP A N 1
ATOM 2216 C CA . ASP A 1 281 ? 21.598 10.977 -41.500 1.00 80.75 281 ASP A CA 1
ATOM 2217 C C . ASP A 1 281 ? 21.209 9.722 -40.702 1.00 80.75 281 ASP A C 1
ATOM 2219 O O . ASP A 1 281 ? 21.609 9.551 -39.545 1.00 80.75 281 ASP A O 1
ATOM 2223 N N . GLY A 1 282 ? 20.430 8.826 -41.308 1.00 89.69 282 GLY A N 1
ATOM 2224 C CA . GLY A 1 282 ? 19.971 7.612 -40.649 1.00 89.69 282 GLY A CA 1
ATOM 2225 C C . GLY A 1 282 ? 18.827 6.888 -41.353 1.00 89.69 282 GLY A C 1
ATOM 2226 O O . GLY A 1 282 ? 18.598 7.026 -42.553 1.00 89.69 282 GLY A O 1
ATOM 2227 N N . TRP A 1 283 ? 18.093 6.096 -40.573 1.00 92.94 283 TRP A N 1
ATOM 2228 C CA . TRP A 1 283 ? 17.029 5.216 -41.050 1.00 92.94 283 TRP A CA 1
ATOM 2229 C C . TRP A 1 283 ? 15.773 5.347 -40.191 1.00 92.94 283 TRP A C 1
ATOM 2231 O O . TRP A 1 283 ? 15.837 5.313 -38.963 1.00 92.94 283 TRP A O 1
ATOM 2241 N N . ALA A 1 284 ? 14.612 5.444 -40.833 1.00 92.38 284 ALA A N 1
ATOM 2242 C CA . ALA A 1 284 ? 13.305 5.328 -40.197 1.00 92.38 284 ALA A CA 1
ATOM 2243 C C . ALA A 1 284 ? 12.676 3.971 -40.541 1.00 92.38 284 ALA A C 1
ATOM 2245 O O . ALA A 1 284 ? 12.713 3.539 -41.692 1.00 92.38 284 ALA A O 1
ATOM 2246 N N . PHE A 1 285 ? 12.088 3.300 -39.551 1.00 94.12 285 PHE A N 1
ATOM 2247 C CA . PHE A 1 285 ? 11.548 1.948 -39.695 1.00 94.12 285 PHE A CA 1
ATOM 2248 C C . PHE A 1 285 ? 10.037 1.953 -39.476 1.00 94.12 285 PHE A C 1
ATOM 2250 O O . PHE A 1 285 ? 9.560 2.285 -38.389 1.00 94.12 285 PHE A O 1
ATOM 2257 N N . PHE A 1 286 ? 9.282 1.564 -40.502 1.00 93.88 286 PHE A N 1
ATOM 2258 C CA . PHE A 1 286 ? 7.817 1.594 -40.521 1.00 93.88 286 PHE A CA 1
ATOM 2259 C C . PHE A 1 286 ? 7.232 0.185 -40.523 1.00 93.88 286 PHE A C 1
ATOM 2261 O O . PHE A 1 286 ? 7.771 -0.695 -41.184 1.00 93.88 286 PHE A O 1
ATOM 2268 N N . LEU A 1 287 ? 6.115 -0.042 -39.828 1.00 92.00 287 LEU A N 1
ATOM 2269 C CA . LEU A 1 287 ? 5.412 -1.326 -39.890 1.00 92.00 287 LEU A CA 1
ATOM 2270 C C . LEU A 1 287 ? 4.543 -1.403 -41.156 1.00 92.00 287 LEU A C 1
ATOM 2272 O O . LEU A 1 287 ? 3.439 -0.858 -41.188 1.00 92.00 287 LEU A O 1
ATOM 2276 N N . GLY A 1 288 ? 5.029 -2.090 -42.192 1.00 89.12 288 GLY A N 1
ATOM 2277 C CA . GLY A 1 288 ? 4.418 -2.088 -43.526 1.00 89.12 288 GLY A CA 1
ATOM 2278 C C . GLY A 1 288 ? 4.769 -0.840 -44.356 1.00 89.12 288 GLY A C 1
ATOM 2279 O O . GLY A 1 288 ? 5.746 -0.155 -44.053 1.00 89.12 288 GLY A O 1
ATOM 2280 N N . PRO A 1 289 ? 4.009 -0.531 -45.429 1.00 88.50 289 PRO A N 1
ATOM 2281 C CA . PRO A 1 289 ? 4.288 0.615 -46.297 1.00 88.50 289 PRO A CA 1
ATOM 2282 C C . PRO A 1 289 ? 4.368 1.916 -45.499 1.00 88.50 289 PRO A C 1
ATOM 2284 O O . PRO A 1 289 ? 3.494 2.176 -44.675 1.00 88.50 289 PRO A O 1
ATOM 2287 N N . ALA A 1 290 ? 5.398 2.729 -45.740 1.00 87.88 290 ALA A N 1
ATOM 2288 C CA . ALA A 1 290 ? 5.637 3.936 -44.957 1.00 87.88 290 ALA A CA 1
ATOM 2289 C C . ALA A 1 290 ? 4.453 4.914 -45.047 1.00 87.88 290 ALA A C 1
ATOM 2291 O O . ALA A 1 290 ? 4.091 5.384 -46.127 1.00 87.88 290 ALA A O 1
ATOM 2292 N N . GLN A 1 291 ? 3.870 5.230 -43.893 1.00 87.00 291 GLN A N 1
ATOM 2293 C CA . GLN A 1 291 ? 2.854 6.255 -43.711 1.00 87.00 291 GLN A CA 1
ATOM 2294 C C . GLN A 1 291 ? 3.400 7.322 -42.765 1.00 87.00 291 GLN A C 1
ATOM 2296 O O . GLN A 1 291 ? 3.961 7.037 -41.700 1.00 87.00 291 GLN A O 1
ATOM 2301 N N . GLN A 1 292 ? 3.249 8.575 -43.173 1.00 81.31 292 GLN A N 1
ATOM 2302 C CA . GLN A 1 292 ? 3.609 9.731 -42.361 1.00 81.31 292 GLN A CA 1
ATOM 2303 C C . GLN A 1 292 ? 2.379 10.255 -41.614 1.00 81.31 292 GLN A C 1
ATOM 2305 O O . GLN A 1 292 ? 1.286 9.698 -41.724 1.00 81.31 292 GLN A O 1
ATOM 2310 N N . GLU A 1 293 ? 2.575 11.275 -40.783 1.00 72.75 293 GLU A N 1
ATOM 2311 C CA . GLU A 1 293 ? 1.503 11.867 -39.986 1.00 72.75 293 GLU A CA 1
ATOM 2312 C C . GLU A 1 293 ? 0.261 12.234 -40.818 1.00 72.75 293 GLU A C 1
ATOM 2314 O O . GLU A 1 293 ? 0.386 12.603 -41.989 1.00 72.75 293 GLU A O 1
ATOM 2319 N N . PRO A 1 294 ? -0.947 12.162 -40.223 1.00 69.62 294 PRO A N 1
ATOM 2320 C CA . PRO A 1 294 ? -1.245 11.859 -38.813 1.00 69.62 294 PRO A CA 1
ATOM 2321 C C . PRO A 1 294 ? -1.337 10.357 -38.486 1.00 69.62 294 PRO A C 1
ATOM 2323 O O . PRO A 1 294 ? -1.392 9.990 -37.316 1.00 69.62 294 PRO A O 1
ATOM 2326 N N . SER A 1 295 ? -1.318 9.478 -39.490 1.00 80.00 295 SER A N 1
ATOM 2327 C CA . SER A 1 295 ? -1.459 8.023 -39.335 1.00 80.00 295 SER A CA 1
ATOM 2328 C C . SER A 1 295 ? -0.111 7.300 -39.376 1.00 80.00 295 SER A C 1
ATOM 2330 O O . SER A 1 295 ? 0.012 6.236 -39.981 1.00 80.00 295 SER A O 1
ATOM 2332 N N . SER A 1 296 ? 0.930 7.891 -38.781 1.00 84.50 296 SER A N 1
ATOM 2333 C CA . SER A 1 296 ? 2.274 7.348 -38.950 1.00 84.50 296 SER A CA 1
ATOM 2334 C C . SER A 1 296 ? 2.426 5.967 -38.313 1.00 84.50 296 SER A C 1
ATOM 2336 O O . SER A 1 296 ? 2.189 5.774 -37.119 1.00 84.50 296 SER A O 1
ATOM 2338 N N . ASN A 1 297 ? 2.911 5.021 -39.112 1.00 89.88 297 ASN A N 1
ATOM 2339 C CA . ASN A 1 297 ? 3.304 3.680 -38.689 1.00 89.88 297 ASN A CA 1
ATOM 2340 C C . ASN A 1 297 ? 4.814 3.568 -38.419 1.00 89.88 297 ASN A C 1
ATOM 2342 O O . ASN A 1 297 ? 5.352 2.462 -38.399 1.00 89.88 297 ASN A O 1
ATOM 2346 N N . CYS A 1 298 ? 5.505 4.698 -38.207 1.00 91.25 298 CYS A N 1
ATOM 2347 C CA . CYS A 1 298 ? 6.913 4.705 -37.814 1.00 91.25 298 CYS A CA 1
ATOM 2348 C C . CYS A 1 298 ? 7.060 4.107 -36.413 1.00 91.25 298 CYS A C 1
ATOM 2350 O O . CYS A 1 298 ? 6.427 4.587 -35.462 1.00 91.25 298 CYS A O 1
ATOM 2352 N N . ILE A 1 299 ? 7.891 3.076 -36.297 1.00 91.44 299 ILE A N 1
ATOM 2353 C CA . ILE A 1 299 ? 8.161 2.352 -35.058 1.00 91.44 299 ILE A CA 1
ATOM 2354 C C . ILE A 1 299 ? 9.357 2.977 -34.341 1.00 91.44 299 ILE A C 1
ATOM 2356 O O . ILE A 1 299 ? 9.244 3.366 -33.178 1.00 91.44 299 ILE A O 1
ATOM 2360 N N . VAL A 1 300 ? 10.474 3.133 -35.052 1.00 90.44 300 VAL A N 1
ATOM 2361 C CA . VAL A 1 300 ? 11.711 3.732 -34.538 1.00 90.44 300 VAL A CA 1
ATOM 2362 C C . VAL A 1 300 ? 12.456 4.485 -35.639 1.00 90.44 300 VAL A C 1
ATOM 2364 O O . VAL A 1 300 ? 12.329 4.144 -36.817 1.00 90.44 300 VAL A O 1
ATOM 2367 N N . ARG A 1 301 ? 13.284 5.460 -35.255 1.00 90.94 301 ARG A N 1
ATOM 2368 C CA . ARG A 1 301 ? 14.346 6.009 -36.111 1.00 90.94 301 ARG A CA 1
ATOM 2369 C C . ARG A 1 301 ? 15.704 5.748 -35.487 1.00 90.94 301 ARG A C 1
ATOM 2371 O O . ARG A 1 301 ? 15.825 5.811 -34.271 1.00 90.94 301 ARG A O 1
ATOM 2378 N N . ALA A 1 302 ? 16.702 5.480 -36.312 1.00 90.31 302 ALA A N 1
ATOM 2379 C CA . ALA A 1 302 ? 18.091 5.315 -35.924 1.00 90.31 302 ALA A CA 1
ATOM 2380 C C . ALA A 1 302 ? 18.912 6.361 -36.678 1.00 90.31 302 ALA A C 1
ATOM 2382 O O . ALA A 1 302 ? 19.035 6.272 -37.897 1.00 90.31 302 ALA A O 1
ATOM 2383 N N . VAL A 1 303 ? 19.427 7.363 -35.972 1.00 88.62 303 VAL A N 1
ATOM 2384 C CA . VAL A 1 303 ? 20.110 8.517 -36.568 1.00 88.62 303 VAL A CA 1
ATOM 2385 C C . VAL A 1 303 ? 21.530 8.665 -36.045 1.00 88.62 303 VAL A C 1
ATOM 2387 O O . VAL A 1 303 ? 21.827 8.350 -34.892 1.00 88.62 303 VAL A O 1
ATOM 2390 N N . GLN A 1 304 ? 22.423 9.146 -36.899 1.00 84.12 304 GLN A N 1
ATOM 2391 C CA . GLN A 1 304 ? 23.815 9.402 -36.565 1.00 84.12 304 GLN A CA 1
ATOM 2392 C C . GLN A 1 304 ? 23.905 10.501 -35.496 1.00 84.12 304 GLN A C 1
ATOM 2394 O O . GLN A 1 304 ? 23.376 11.600 -35.664 1.00 84.12 304 GLN A O 1
ATOM 2399 N N . HIS A 1 305 ? 24.614 10.232 -34.399 1.00 80.19 305 HIS A N 1
ATOM 2400 C CA . HIS A 1 305 ? 24.877 11.238 -33.375 1.00 80.19 305 HIS A CA 1
ATOM 2401 C C . HIS A 1 305 ? 26.177 12.003 -33.667 1.00 80.19 305 HIS A C 1
ATOM 2403 O O . HIS A 1 305 ? 27.189 11.420 -34.062 1.00 80.19 305 HIS A O 1
ATOM 2409 N N . SER A 1 306 ? 26.182 13.314 -33.412 1.00 69.38 306 SER A N 1
ATOM 2410 C CA . SER A 1 306 ? 27.300 14.221 -33.730 1.00 69.38 306 SER A CA 1
ATOM 2411 C C . SER A 1 306 ? 28.610 13.894 -33.001 1.00 69.38 306 SER A C 1
ATOM 2413 O O . SER A 1 306 ? 29.688 14.214 -33.496 1.00 69.38 306 SER A O 1
ATOM 2415 N N . GLN A 1 307 ? 28.536 13.228 -31.845 1.00 63.81 307 GLN A N 1
ATOM 2416 C CA . GLN A 1 307 ? 29.703 12.778 -31.072 1.00 63.81 307 GLN A CA 1
ATOM 2417 C C . GLN A 1 307 ? 30.100 11.316 -31.361 1.00 63.81 307 GLN A C 1
ATOM 2419 O O . GLN A 1 307 ? 30.926 10.751 -30.646 1.00 63.81 307 GLN A O 1
ATOM 2424 N N . GLY A 1 308 ? 29.521 10.706 -32.402 1.00 68.31 308 GLY A N 1
ATOM 2425 C CA . GLY A 1 308 ? 29.689 9.295 -32.746 1.00 68.31 308 GLY A CA 1
ATOM 2426 C C . GLY A 1 308 ? 28.594 8.397 -32.156 1.00 68.31 308 GLY A C 1
ATOM 2427 O O . GLY A 1 308 ? 28.012 8.695 -31.111 1.00 68.31 308 GLY A O 1
ATOM 2428 N N . GLY A 1 309 ? 28.324 7.286 -32.848 1.00 75.38 309 GLY A N 1
ATOM 2429 C CA . GLY A 1 309 ? 27.283 6.312 -32.509 1.00 75.38 309 GLY A CA 1
ATOM 2430 C C . GLY A 1 309 ? 25.895 6.643 -33.053 1.00 75.38 309 GLY A C 1
ATOM 2431 O O . GLY A 1 309 ? 25.732 7.576 -33.839 1.00 75.38 309 GLY A O 1
ATOM 2432 N N . THR A 1 310 ? 24.904 5.851 -32.637 1.00 82.12 310 THR A N 1
ATOM 2433 C CA . THR A 1 310 ? 23.522 5.958 -33.123 1.00 82.12 310 THR A CA 1
ATOM 2434 C C . THR A 1 310 ? 22.573 6.373 -32.008 1.00 82.12 310 THR A C 1
ATOM 2436 O O . THR A 1 310 ? 22.575 5.803 -30.915 1.00 82.12 310 THR A O 1
ATOM 2439 N N . GLN A 1 311 ? 21.736 7.360 -32.296 1.00 84.25 311 GLN A N 1
ATOM 2440 C CA . GLN A 1 311 ? 20.638 7.804 -31.456 1.00 84.25 311 GLN A CA 1
ATOM 2441 C C . GLN A 1 311 ? 19.332 7.208 -31.986 1.00 84.25 311 GLN A C 1
ATOM 2443 O O . GLN A 1 311 ? 19.052 7.259 -33.180 1.00 84.25 311 GLN A O 1
ATOM 2448 N N . PHE A 1 312 ? 18.537 6.623 -31.098 1.00 83.62 312 PHE A N 1
ATOM 2449 C CA . PHE A 1 312 ? 17.218 6.102 -31.408 1.00 83.62 312 PHE A CA 1
ATOM 2450 C C . PHE A 1 312 ? 16.127 7.082 -31.017 1.00 83.62 312 PHE A C 1
ATOM 2452 O O . PHE A 1 312 ? 16.037 7.485 -29.856 1.00 83.62 312 PHE A O 1
ATOM 2459 N N . GLU A 1 313 ? 15.250 7.367 -31.969 1.00 84.62 313 GLU A N 1
ATOM 2460 C CA . GLU A 1 313 ? 13.953 7.974 -31.718 1.00 84.62 313 GLU A CA 1
ATOM 2461 C C . GLU A 1 313 ? 12.906 6.864 -31.571 1.00 84.62 313 GLU A C 1
ATOM 2463 O O . GLU A 1 313 ? 12.684 6.071 -32.491 1.00 84.62 313 GLU A O 1
ATOM 2468 N N . LEU A 1 314 ? 12.235 6.797 -30.422 1.00 83.88 314 LEU A N 1
ATOM 2469 C CA . LEU A 1 314 ? 11.171 5.822 -30.171 1.00 83.88 314 LEU A CA 1
ATOM 2470 C C . LEU A 1 314 ? 9.829 6.367 -30.656 1.00 83.88 314 LEU A C 1
ATOM 2472 O O . LEU A 1 314 ? 9.000 6.805 -29.859 1.00 83.88 314 LEU A O 1
ATOM 2476 N N . SER A 1 315 ? 9.621 6.377 -31.972 1.00 82.00 315 SER A N 1
ATOM 2477 C CA . SER A 1 315 ? 8.517 7.108 -32.598 1.00 82.00 315 SER A CA 1
ATOM 2478 C C . SER A 1 315 ? 7.125 6.744 -32.057 1.00 82.00 315 SER A C 1
ATOM 2480 O O . SER A 1 315 ? 6.270 7.623 -31.978 1.00 82.00 315 SER A O 1
ATOM 2482 N N . VAL A 1 316 ? 6.872 5.496 -31.640 1.00 77.62 316 VAL A N 1
ATOM 2483 C CA . VAL A 1 316 ? 5.574 5.109 -31.046 1.00 77.62 316 VAL A CA 1
ATOM 2484 C C . VAL A 1 316 ? 5.391 5.733 -29.666 1.00 77.62 316 VAL A C 1
ATOM 2486 O O . VAL A 1 316 ? 4.394 6.413 -29.416 1.00 77.62 316 VAL A O 1
ATOM 2489 N N . SER A 1 317 ? 6.363 5.536 -28.773 1.00 67.31 317 SER A N 1
ATOM 2490 C CA . SER A 1 317 ? 6.319 6.113 -27.429 1.00 67.31 317 SER A CA 1
ATOM 2491 C C . SER A 1 317 ? 6.319 7.643 -27.460 1.00 67.31 317 SER A C 1
ATOM 2493 O O . SER A 1 317 ? 5.607 8.253 -26.665 1.00 67.31 317 SER A O 1
ATOM 2495 N N . SER A 1 318 ? 7.045 8.260 -28.401 1.00 73.44 318 SER A N 1
ATOM 2496 C CA . SER A 1 318 ? 7.050 9.714 -28.571 1.00 73.44 318 SER A CA 1
ATOM 2497 C C . SER A 1 318 ? 5.657 10.265 -28.893 1.00 73.44 318 SER A C 1
ATOM 2499 O O . SER A 1 318 ? 5.236 11.277 -28.330 1.00 73.44 318 SER A O 1
ATOM 2501 N N . ARG A 1 319 ? 4.903 9.572 -29.764 1.00 79.44 319 ARG A N 1
ATOM 2502 C CA . ARG A 1 319 ? 3.532 9.962 -30.137 1.00 79.44 319 ARG A CA 1
ATOM 2503 C C . ARG A 1 319 ? 2.553 9.827 -28.976 1.00 79.44 319 ARG A C 1
ATOM 2505 O O . ARG A 1 319 ? 1.798 10.762 -28.713 1.00 79.44 319 ARG A O 1
ATOM 2512 N N . LEU A 1 320 ? 2.565 8.690 -28.278 1.00 69.50 320 LEU A N 1
ATOM 2513 C CA . LEU A 1 320 ? 1.633 8.434 -27.172 1.00 69.50 320 LEU A CA 1
ATOM 2514 C C . LEU A 1 320 ? 1.818 9.424 -26.020 1.00 69.50 320 LEU A C 1
ATOM 2516 O O . LEU A 1 320 ? 0.842 9.880 -25.428 1.00 69.50 320 LEU A O 1
ATOM 2520 N N . GLU A 1 321 ? 3.063 9.794 -25.734 1.00 68.06 321 GLU A N 1
ATOM 2521 C CA . GLU A 1 321 ? 3.394 10.688 -24.624 1.00 68.06 321 GLU A CA 1
ATOM 2522 C C . GLU A 1 321 ? 3.530 12.156 -25.045 1.00 68.06 321 GLU A C 1
ATOM 2524 O O . GLU A 1 321 ? 3.855 12.998 -24.208 1.00 68.06 321 GLU A O 1
ATOM 2529 N N . ARG A 1 322 ? 3.279 12.478 -26.325 1.00 73.50 322 ARG A N 1
ATOM 2530 C CA . ARG A 1 322 ? 3.411 13.826 -26.916 1.00 73.50 322 ARG A CA 1
ATOM 2531 C C . ARG A 1 322 ? 4.740 14.511 -26.568 1.00 73.50 322 ARG A C 1
ATOM 2533 O O . ARG A 1 322 ? 4.787 15.721 -26.354 1.00 73.50 322 ARG A O 1
ATOM 2540 N N . THR A 1 323 ? 5.808 13.727 -26.476 1.00 63.03 323 THR A N 1
ATOM 2541 C CA . THR A 1 323 ? 7.144 14.167 -26.065 1.00 63.03 323 THR A CA 1
ATOM 2542 C C . THR A 1 323 ? 8.197 13.398 -26.845 1.00 63.03 323 THR A C 1
ATOM 2544 O O . THR A 1 323 ? 8.065 12.200 -27.058 1.00 63.03 323 THR A O 1
ATOM 2547 N N . GLU A 1 324 ? 9.254 14.068 -27.292 1.00 69.56 324 GLU A N 1
ATOM 2548 C CA . GLU A 1 324 ? 10.294 13.426 -28.095 1.00 69.56 324 GLU A CA 1
ATOM 2549 C C . GLU A 1 324 ? 11.167 12.499 -27.231 1.00 69.56 324 GLU A C 1
ATOM 2551 O O . GLU A 1 324 ? 11.832 12.930 -26.283 1.00 69.56 324 GLU A O 1
ATOM 2556 N N . LYS A 1 325 ? 11.171 11.200 -27.549 1.00 71.88 325 LYS A N 1
ATOM 2557 C CA . LYS A 1 325 ? 11.997 10.198 -26.871 1.00 71.88 325 LYS A CA 1
ATOM 2558 C C . LYS A 1 325 ? 13.199 9.815 -27.710 1.00 71.88 325 LYS A C 1
ATOM 2560 O O . LYS A 1 325 ? 13.172 8.835 -28.451 1.00 71.88 325 LYS A O 1
ATOM 2565 N N . MET A 1 326 ? 14.266 10.574 -27.500 1.00 77.19 326 MET A N 1
ATOM 2566 C CA . MET A 1 326 ? 15.583 10.295 -28.049 1.00 77.19 326 MET A CA 1
ATOM 2567 C C . MET A 1 326 ? 16.494 9.623 -27.024 1.00 77.19 326 MET A C 1
ATOM 2569 O O . MET A 1 326 ? 16.610 10.089 -25.877 1.00 77.19 326 MET A O 1
ATOM 2573 N N . VAL A 1 327 ? 17.173 8.554 -27.446 1.00 69.38 327 VAL A N 1
ATOM 2574 C CA . VAL A 1 327 ? 18.106 7.808 -26.598 1.00 69.38 327 VAL A CA 1
ATOM 2575 C C . VAL A 1 327 ? 19.341 7.360 -27.371 1.00 69.38 327 VAL A C 1
ATOM 2577 O O . VAL A 1 327 ? 19.231 6.836 -28.468 1.00 69.38 327 VAL A O 1
ATOM 2580 N N . MET A 1 328 ? 20.528 7.528 -26.793 1.00 73.94 328 MET A N 1
ATOM 2581 C CA . MET A 1 328 ? 21.751 6.950 -27.354 1.00 73.94 328 MET A CA 1
ATOM 2582 C C . MET A 1 328 ? 21.714 5.426 -27.230 1.00 73.94 328 MET A C 1
ATOM 2584 O O . MET A 1 328 ? 21.451 4.911 -26.143 1.00 73.94 328 MET A O 1
ATOM 2588 N N . PHE A 1 329 ? 21.984 4.707 -28.319 1.00 73.38 329 PHE A N 1
ATOM 2589 C CA . PHE A 1 329 ? 22.042 3.249 -28.310 1.00 73.38 329 PHE A CA 1
ATOM 2590 C C . PHE A 1 329 ? 23.484 2.751 -28.259 1.00 73.38 329 PHE A C 1
ATOM 2592 O O . PHE A 1 329 ? 24.305 3.031 -29.132 1.00 73.38 329 PHE A O 1
ATOM 2599 N N . CYS A 1 330 ? 23.769 1.975 -27.219 1.00 64.69 330 CYS A N 1
ATOM 2600 C CA . CYS A 1 330 ? 25.034 1.295 -26.988 1.00 64.69 330 CYS A CA 1
ATOM 2601 C C . CYS A 1 330 ? 24.753 -0.147 -26.535 1.00 64.69 330 CYS A C 1
ATOM 2603 O O . CYS A 1 330 ? 24.928 -0.494 -25.372 1.00 64.69 330 CYS A O 1
ATOM 2605 N N . GLY A 1 331 ? 24.261 -0.981 -27.456 1.00 66.00 331 GLY A N 1
ATOM 2606 C CA . GLY A 1 331 ? 23.896 -2.375 -27.193 1.00 66.00 331 GLY A CA 1
ATOM 2607 C C . GLY A 1 331 ? 24.270 -3.311 -28.343 1.00 66.00 331 GLY A C 1
ATOM 2608 O O . GLY A 1 331 ? 24.726 -2.872 -29.394 1.00 66.00 331 GLY A O 1
ATOM 2609 N N . ASN A 1 332 ? 24.094 -4.616 -28.135 1.00 76.12 332 ASN A N 1
ATOM 2610 C CA . ASN A 1 332 ? 24.279 -5.638 -29.169 1.00 76.12 332 ASN A CA 1
ATOM 2611 C C . ASN A 1 332 ? 22.964 -5.920 -29.930 1.00 76.12 332 ASN A C 1
ATOM 2613 O O . ASN A 1 332 ? 21.918 -5.337 -29.641 1.00 76.12 332 ASN A O 1
ATOM 2617 N N . GLU A 1 333 ? 23.013 -6.851 -30.885 1.00 79.69 333 GLU A N 1
ATOM 2618 C CA . GLU A 1 333 ? 21.855 -7.304 -31.667 1.00 79.69 333 GLU A CA 1
ATOM 2619 C C . GLU A 1 333 ? 20.637 -7.710 -30.809 1.00 79.69 333 GLU A C 1
ATOM 2621 O O . GLU A 1 333 ? 19.502 -7.364 -31.137 1.00 79.69 333 GLU A O 1
ATOM 2626 N N . ASP A 1 334 ? 20.843 -8.411 -29.690 1.00 70.31 334 ASP A N 1
ATOM 2627 C CA . ASP A 1 334 ? 19.740 -8.853 -28.827 1.00 70.31 334 ASP A CA 1
ATOM 2628 C C . ASP A 1 334 ? 19.058 -7.677 -28.115 1.00 70.31 334 ASP A C 1
ATOM 2630 O O . ASP A 1 334 ? 17.826 -7.623 -28.057 1.00 70.31 334 ASP A O 1
ATOM 2634 N N . ALA A 1 335 ? 19.838 -6.700 -27.644 1.00 65.12 335 ALA A N 1
ATOM 2635 C CA . ALA A 1 335 ? 19.304 -5.468 -27.066 1.00 65.12 335 ALA A CA 1
ATOM 2636 C C . ALA A 1 335 ? 18.514 -4.660 -28.109 1.00 65.12 335 ALA A C 1
ATOM 2638 O O . ALA A 1 335 ? 17.417 -4.176 -27.829 1.00 65.12 335 ALA A O 1
ATOM 2639 N N . LEU A 1 336 ? 19.029 -4.566 -29.340 1.00 79.31 336 LEU A N 1
ATOM 2640 C CA . LEU A 1 336 ? 18.338 -3.901 -30.445 1.00 79.31 336 LEU A CA 1
ATOM 2641 C C . LEU A 1 336 ? 16.997 -4.577 -30.763 1.00 79.31 336 LEU A C 1
ATOM 2643 O O . LEU A 1 336 ? 15.977 -3.903 -30.917 1.00 79.31 336 LEU A O 1
ATOM 2647 N N . ARG A 1 337 ? 16.975 -5.915 -30.800 1.00 78.69 337 ARG A N 1
ATOM 2648 C CA . ARG A 1 337 ? 15.745 -6.691 -30.994 1.00 78.69 337 ARG A CA 1
ATOM 2649 C C . ARG A 1 337 ? 14.700 -6.364 -29.934 1.00 78.69 337 ARG A C 1
ATOM 2651 O O . ARG A 1 337 ? 13.553 -6.103 -30.278 1.00 78.69 337 ARG A O 1
ATOM 2658 N N . GLN A 1 338 ? 15.092 -6.367 -28.664 1.00 68.69 338 GLN A N 1
ATOM 2659 C CA . GLN A 1 338 ? 14.177 -6.150 -27.543 1.00 68.69 338 GLN A CA 1
ATOM 2660 C C . GLN A 1 338 ? 13.562 -4.745 -27.558 1.00 68.69 338 GLN A C 1
ATOM 2662 O O . GLN A 1 338 ? 12.358 -4.606 -27.337 1.00 68.69 338 GLN A O 1
ATOM 2667 N N . VAL A 1 339 ? 14.351 -3.716 -27.889 1.00 72.75 339 VAL A N 1
ATOM 2668 C CA . VAL A 1 339 ? 13.854 -2.337 -28.042 1.00 72.75 339 VAL A CA 1
ATOM 2669 C C . VAL A 1 339 ? 12.781 -2.258 -29.130 1.00 72.75 339 VAL A C 1
ATOM 2671 O O . VAL A 1 339 ? 11.724 -1.660 -28.915 1.00 72.75 339 VAL A O 1
ATOM 2674 N N . VAL A 1 340 ? 13.019 -2.886 -30.282 1.00 82.06 340 VAL A N 1
ATOM 2675 C CA . VAL A 1 340 ? 12.067 -2.875 -31.400 1.00 82.06 340 VAL A CA 1
ATOM 2676 C C . VAL A 1 340 ? 10.830 -3.724 -31.106 1.00 82.06 340 VAL A C 1
ATOM 2678 O O . VAL A 1 340 ? 9.716 -3.265 -31.354 1.00 82.06 340 VAL A O 1
ATOM 2681 N N . ASP A 1 341 ? 10.990 -4.898 -30.488 1.00 79.50 341 ASP A N 1
ATOM 2682 C CA . ASP A 1 341 ? 9.876 -5.730 -30.014 1.00 79.50 341 ASP A CA 1
ATOM 2683 C C . ASP A 1 341 ? 8.970 -4.955 -29.040 1.00 79.50 341 ASP A C 1
ATOM 2685 O O . ASP A 1 341 ? 7.742 -5.029 -29.137 1.00 79.50 341 ASP A O 1
ATOM 2689 N N . ALA A 1 342 ? 9.550 -4.171 -28.123 1.00 70.81 342 ALA A N 1
ATOM 2690 C CA . ALA A 1 342 ? 8.791 -3.344 -27.189 1.00 70.81 342 ALA A CA 1
ATOM 2691 C C . ALA A 1 342 ? 7.981 -2.254 -27.909 1.00 70.81 342 ALA A C 1
ATOM 2693 O O . ALA A 1 342 ? 6.793 -2.090 -27.630 1.00 70.81 342 ALA A O 1
ATOM 2694 N N . GLN A 1 343 ? 8.583 -1.543 -28.870 1.00 80.50 343 GLN A N 1
ATOM 2695 C CA . GLN A 1 343 ? 7.872 -0.526 -29.655 1.00 80.50 343 GLN A CA 1
ATOM 2696 C C . GLN A 1 343 ? 6.765 -1.136 -30.524 1.00 80.50 343 GLN A C 1
ATOM 2698 O O . GLN A 1 343 ? 5.675 -0.573 -30.609 1.00 80.50 343 GLN A O 1
ATOM 2703 N N . LEU A 1 344 ? 7.002 -2.311 -31.115 1.00 80.06 344 LEU A N 1
ATOM 2704 C CA . LEU A 1 344 ? 5.995 -3.048 -31.880 1.00 80.06 344 LEU A CA 1
ATOM 2705 C C . LEU A 1 344 ? 4.806 -3.482 -31.019 1.00 80.06 344 LEU A C 1
ATOM 2707 O O . LEU A 1 344 ? 3.669 -3.391 -31.475 1.00 80.06 344 LEU A O 1
ATOM 2711 N N . ARG A 1 345 ? 5.045 -3.938 -29.782 1.00 76.00 345 ARG A N 1
ATOM 2712 C CA . ARG A 1 345 ? 3.964 -4.267 -28.838 1.00 76.00 345 ARG A CA 1
ATOM 2713 C C . ARG A 1 345 ? 3.136 -3.035 -28.499 1.00 76.00 345 ARG A C 1
ATOM 2715 O O . ARG A 1 345 ? 1.934 -3.050 -28.726 1.00 76.00 345 ARG A O 1
ATOM 2722 N N . ILE A 1 346 ? 3.790 -1.947 -28.082 1.00 72.62 346 ILE A N 1
ATOM 2723 C CA . ILE A 1 346 ? 3.113 -0.679 -27.769 1.00 72.62 346 ILE A CA 1
ATOM 2724 C C . ILE A 1 346 ? 2.268 -0.211 -28.961 1.00 72.62 346 ILE A C 1
ATOM 2726 O O . ILE A 1 346 ? 1.129 0.206 -28.770 1.00 72.62 346 ILE A O 1
ATOM 2730 N N . TYR A 1 347 ? 2.805 -0.308 -30.180 1.00 80.88 347 TYR A N 1
ATOM 2731 C CA . TYR A 1 347 ? 2.094 0.072 -31.398 1.00 80.88 347 TYR A CA 1
ATOM 2732 C C . TYR A 1 347 ? 0.842 -0.778 -31.632 1.00 80.88 347 TYR A C 1
ATOM 2734 O O . TYR A 1 347 ? -0.212 -0.231 -31.928 1.00 80.88 347 TYR A O 1
ATOM 2742 N N . ARG A 1 348 ? 0.940 -2.103 -31.473 1.00 81.94 348 ARG A N 1
ATOM 2743 C CA . ARG A 1 348 ? -0.191 -3.030 -31.651 1.00 81.94 348 ARG A CA 1
ATOM 2744 C C . ARG A 1 348 ? -1.273 -2.856 -30.588 1.00 81.94 348 ARG A C 1
ATOM 2746 O O . ARG A 1 348 ? -2.439 -3.025 -30.911 1.00 81.94 348 ARG A O 1
ATOM 2753 N N . ASP A 1 349 ? -0.890 -2.506 -29.365 1.00 74.25 349 ASP A N 1
ATOM 2754 C CA . ASP A 1 349 ? -1.828 -2.311 -28.254 1.00 74.25 349 ASP A CA 1
ATOM 2755 C C . ASP A 1 349 ? -2.596 -0.974 -28.341 1.00 74.25 349 ASP A C 1
ATOM 2757 O O . ASP A 1 349 ? -3.587 -0.795 -27.635 1.00 74.25 349 ASP A O 1
ATOM 2761 N N . HIS A 1 350 ? -2.134 -0.024 -29.169 1.00 67.12 350 HIS A N 1
ATOM 2762 C CA . HIS A 1 350 ? -2.703 1.329 -29.303 1.00 67.12 350 HIS A CA 1
ATOM 2763 C C . HIS A 1 350 ? -3.194 1.666 -30.727 1.00 67.12 350 HIS A C 1
ATOM 2765 O O . HIS A 1 350 ? -3.535 2.823 -30.993 1.00 67.12 350 HIS A O 1
ATOM 2771 N N . LEU A 1 351 ? -3.214 0.681 -31.631 1.00 58.88 351 LEU A N 1
ATOM 2772 C CA . LEU A 1 351 ? -4.008 0.691 -32.866 1.00 58.88 351 LEU A CA 1
ATOM 2773 C C . LEU A 1 351 ? -5.443 0.258 -32.553 1.00 58.88 351 LEU A C 1
ATOM 2775 O O . LEU A 1 351 ? -6.362 0.826 -33.185 1.00 58.88 351 LEU A O 1
#

Sequence (351 aa):
MRLTLSCMQCLQENGRPGGASQIEVRDDGCYIATCLSGHKTVTVLQQHKFEVLFEIGAHAILDGYYREAVSSFTSSLERFYEYTIRIFLEKSSGSDDLFQAAWKNVSNMSERQLGAFIFLWANHFKETPLLLPTGLITFRNEVIHKGKIPSREEALKYGDAVLDVLRPKIKKINETLPEQVQSSSFRQIMASAKKAGTSQGVGTMSINAILGQGSSIEGQEKRLEDHLVLVDDMRIRLGNLQEYFNQMQAPQGPIMSPDEIRDFLARKFPELVAVEHNDPDGWAFFLGPAQQEPSSNCIVRAVQHSQGGTQFELSVSSRLERTEKMVMFCGNEDALRQVVDAQLRIYRDHL